Protein AF-A0A955N402-F1 (afdb_monomer_lite)

pLDDT: mean 70.37, std 25.77, range [23.34, 98.69]

Structure (mmCIF, N/CA/C/O backbone):
data_AF-A0A955N402-F1
#
_entry.id   AF-A0A955N402-F1
#
loop_
_atom_site.group_PDB
_atom_site.id
_atom_site.type_symbol
_atom_site.label_atom_id
_atom_site.label_alt_id
_atom_site.label_comp_id
_atom_site.label_asym_id
_atom_site.label_entity_id
_atom_site.label_seq_id
_atom_site.pdbx_PDB_ins_code
_atom_site.Cartn_x
_atom_site.Cartn_y
_atom_site.Cartn_z
_atom_site.occupancy
_atom_site.B_iso_or_equiv
_atom_site.auth_seq_id
_atom_site.auth_comp_id
_atom_site.auth_asym_id
_atom_site.auth_atom_id
_atom_site.pdbx_PDB_model_num
ATOM 1 N N . MET A 1 1 ? 28.863 -38.551 -20.733 1.00 38.88 1 MET A N 1
ATOM 2 C CA . MET A 1 1 ? 28.156 -38.692 -19.444 1.00 38.88 1 MET A CA 1
ATOM 3 C C . MET A 1 1 ? 26.890 -37.862 -19.535 1.00 38.88 1 MET A C 1
ATOM 5 O O . MET A 1 1 ? 26.985 -36.647 -19.606 1.00 38.88 1 MET A O 1
ATOM 9 N N . SER A 1 2 ? 25.746 -38.528 -19.691 1.00 31.53 2 SER A N 1
ATOM 10 C CA . SER A 1 2 ? 24.422 -37.918 -19.824 1.00 31.53 2 SER A CA 1
ATOM 11 C C . SER A 1 2 ? 23.849 -37.594 -18.448 1.00 31.53 2 SER A C 1
ATOM 13 O O . SER A 1 2 ? 23.815 -38.472 -17.587 1.00 31.53 2 SER A O 1
ATOM 15 N N . THR A 1 3 ? 23.349 -36.379 -18.258 1.00 34.00 3 THR A N 1
ATOM 16 C CA . THR A 1 3 ? 22.554 -36.008 -17.083 1.00 34.00 3 THR A CA 1
ATOM 17 C C . THR A 1 3 ? 21.151 -35.636 -17.535 1.00 34.00 3 THR A C 1
ATOM 19 O O . THR A 1 3 ? 20.961 -34.707 -18.316 1.00 34.00 3 THR A O 1
ATOM 22 N N . LEU A 1 4 ? 20.208 -36.452 -17.070 1.00 30.22 4 LEU A N 1
ATOM 23 C CA . LEU A 1 4 ? 18.775 -36.438 -17.331 1.00 30.22 4 LEU A CA 1
ATOM 24 C C . LEU A 1 4 ? 18.093 -35.259 -16.620 1.00 30.22 4 LEU A C 1
ATOM 26 O O . LEU A 1 4 ? 18.357 -34.997 -15.448 1.00 30.22 4 LEU A O 1
ATOM 30 N N . THR A 1 5 ? 17.183 -34.595 -17.325 1.00 33.75 5 THR A N 1
ATOM 31 C CA . THR A 1 5 ? 16.152 -33.691 -16.791 1.00 33.75 5 THR A CA 1
ATOM 32 C C . THR A 1 5 ? 14.943 -34.492 -16.292 1.00 33.75 5 THR A C 1
ATOM 34 O O . THR A 1 5 ? 14.577 -35.461 -16.959 1.00 33.75 5 THR A O 1
ATOM 37 N N . PRO A 1 6 ? 14.276 -34.112 -15.185 1.00 36.38 6 PRO A N 1
ATOM 38 C CA . PRO A 1 6 ? 13.040 -34.762 -14.769 1.00 36.38 6 PRO A CA 1
ATOM 39 C C . PRO A 1 6 ? 11.808 -34.070 -15.377 1.00 36.38 6 PRO A C 1
ATOM 41 O O . PRO A 1 6 ? 11.664 -32.849 -15.308 1.00 36.38 6 PRO A O 1
ATOM 44 N N . GLU A 1 7 ? 10.923 -34.880 -15.958 1.00 28.38 7 GLU A N 1
ATOM 45 C CA . GLU A 1 7 ? 9.578 -34.517 -16.415 1.00 28.38 7 GLU A CA 1
ATOM 46 C C . GLU A 1 7 ? 8.629 -34.302 -15.222 1.00 28.38 7 GLU A C 1
ATOM 48 O O . GLU A 1 7 ? 8.566 -35.121 -14.303 1.00 28.38 7 GLU A O 1
ATOM 53 N N . LEU A 1 8 ? 7.856 -33.213 -15.253 1.00 29.61 8 LEU A N 1
ATOM 54 C CA . LEU A 1 8 ? 6.725 -32.974 -14.355 1.00 29.61 8 LEU A CA 1
ATOM 55 C C . LEU A 1 8 ? 5.449 -33.544 -14.989 1.00 29.61 8 LEU A C 1
ATOM 57 O O . LEU A 1 8 ? 4.923 -32.990 -15.952 1.00 29.61 8 LEU A O 1
ATOM 61 N N . ALA A 1 9 ? 4.940 -34.642 -14.430 1.00 30.03 9 ALA A N 1
ATOM 62 C CA . ALA A 1 9 ? 3.636 -35.195 -14.776 1.00 30.03 9 ALA A CA 1
ATOM 63 C C . ALA A 1 9 ? 2.518 -34.418 -14.055 1.00 30.03 9 ALA A C 1
ATOM 65 O O . ALA A 1 9 ? 2.487 -34.341 -12.826 1.00 30.03 9 ALA A O 1
ATOM 66 N N . GLY A 1 10 ? 1.604 -33.836 -14.834 1.00 26.33 10 GLY A N 1
ATOM 67 C CA . GLY A 1 10 ? 0.413 -33.148 -14.345 1.00 26.33 10 GLY A CA 1
ATOM 68 C C . GLY A 1 10 ? -0.665 -34.123 -13.868 1.00 26.33 10 GLY A C 1
ATOM 69 O O . GLY A 1 10 ? -0.991 -35.090 -14.553 1.00 26.33 10 GLY A O 1
ATOM 70 N N . ILE A 1 11 ? -1.248 -33.839 -12.703 1.00 24.78 11 ILE A N 1
ATOM 71 C CA . ILE A 1 11 ? -2.426 -34.529 -12.172 1.00 24.78 11 ILE A CA 1
ATOM 72 C C . ILE A 1 11 ? -3.629 -33.614 -12.408 1.00 24.78 11 ILE A C 1
ATOM 74 O O . ILE A 1 11 ? -3.763 -32.575 -11.765 1.00 24.78 11 ILE A O 1
ATOM 78 N N . THR A 1 12 ? -4.500 -33.984 -13.345 1.00 24.27 12 THR A N 1
ATOM 79 C CA . THR A 1 12 ? -5.811 -33.352 -13.551 1.00 24.27 12 THR A CA 1
ATOM 80 C C . THR A 1 12 ? -6.873 -34.199 -12.854 1.00 24.27 12 THR A C 1
ATOM 82 O O . THR A 1 12 ? -7.027 -35.381 -13.142 1.00 24.27 12 THR A O 1
ATOM 85 N N . SER A 1 13 ? -7.600 -33.596 -11.914 1.00 23.50 13 SER A N 1
ATOM 86 C CA . SER A 1 13 ? -8.727 -34.215 -11.211 1.00 23.50 13 SER A CA 1
ATOM 87 C C . SER A 1 13 ? -10.033 -33.765 -11.867 1.00 23.50 13 SER A C 1
ATOM 89 O O . SER A 1 13 ? -10.453 -32.621 -11.700 1.00 23.50 13 SER A O 1
ATOM 91 N N . THR A 1 14 ? -10.682 -34.666 -12.603 1.00 23.34 14 THR A N 1
ATOM 92 C CA . THR A 1 14 ? -12.038 -34.485 -13.138 1.00 23.34 14 THR A CA 1
ATOM 93 C C . THR A 1 14 ? -13.049 -34.958 -12.094 1.00 23.34 14 THR A C 1
ATOM 95 O O . THR A 1 14 ? -13.103 -36.147 -11.787 1.00 23.34 14 THR A O 1
ATOM 98 N N . ILE A 1 15 ? -13.858 -34.049 -11.545 1.00 26.30 15 ILE A N 1
ATOM 99 C CA . ILE A 1 15 ? -14.995 -34.412 -10.688 1.00 26.30 15 ILE A CA 1
ATOM 100 C C . ILE A 1 15 ? -16.257 -34.400 -11.550 1.00 26.30 15 ILE A C 1
ATOM 102 O O . ILE A 1 15 ? -16.679 -33.363 -12.055 1.00 26.30 15 ILE A O 1
ATOM 106 N N . GLN A 1 16 ? -16.836 -35.584 -11.728 1.00 24.66 16 GLN A N 1
ATOM 107 C CA . GLN A 1 16 ? -18.080 -35.831 -12.447 1.00 24.66 16 GLN A CA 1
ATOM 108 C C . GLN A 1 16 ? -19.213 -35.916 -11.410 1.00 24.66 16 GLN A C 1
ATOM 110 O O . GLN A 1 16 ? -19.242 -36.849 -10.609 1.00 24.66 16 GLN A O 1
ATOM 115 N N . CYS A 1 17 ? -20.143 -34.957 -11.400 1.00 26.17 17 CYS A N 1
ATOM 116 C CA . CYS A 1 17 ? -21.346 -35.041 -10.566 1.00 26.17 17 CYS A CA 1
ATOM 117 C C . CYS A 1 17 ? -22.506 -35.640 -11.369 1.00 26.17 17 CYS A C 1
ATOM 119 O O . CYS A 1 17 ? -22.935 -35.089 -12.382 1.00 26.17 17 CYS A O 1
ATOM 121 N N . ALA A 1 18 ? -22.990 -36.793 -10.904 1.00 26.55 18 ALA A N 1
ATOM 122 C CA . ALA A 1 18 ? -24.140 -37.509 -11.442 1.00 26.55 18 ALA A CA 1
ATOM 123 C C . ALA A 1 18 ? -25.475 -36.854 -11.038 1.00 26.55 18 ALA A C 1
ATOM 125 O O . ALA A 1 18 ? -25.574 -36.161 -10.028 1.00 26.55 18 ALA A O 1
ATOM 126 N N . GLY A 1 19 ? -26.492 -37.071 -11.875 1.00 26.94 19 GLY A N 1
ATOM 127 C CA . GLY A 1 19 ? -27.710 -36.272 -11.940 1.00 26.94 19 GLY A CA 1
ATOM 128 C C . GLY A 1 19 ? -28.724 -36.432 -10.805 1.00 26.94 19 GLY A C 1
ATOM 129 O O . GLY A 1 19 ? -28.870 -37.484 -10.186 1.00 26.94 19 GLY A O 1
ATOM 130 N N . LEU A 1 20 ? -29.512 -35.371 -10.638 1.00 25.23 20 LEU A N 1
ATOM 131 C CA . LEU A 1 20 ? -30.765 -35.336 -9.892 1.00 25.23 20 LEU A CA 1
ATOM 132 C C . LEU A 1 20 ? -31.905 -35.058 -10.881 1.00 25.23 20 LEU A C 1
ATOM 134 O O . LEU A 1 20 ? -31.923 -34.034 -11.560 1.00 25.23 20 LEU A O 1
ATOM 138 N N . LYS A 1 21 ? -32.843 -36.008 -10.987 1.00 27.58 21 LYS A N 1
ATOM 139 C CA . LYS A 1 21 ? -34.079 -35.876 -11.771 1.00 27.58 21 LYS A CA 1
ATOM 140 C C . LYS A 1 21 ? -34.989 -34.832 -11.122 1.00 27.58 21 LYS A C 1
ATOM 142 O O . LYS A 1 21 ? -35.394 -35.009 -9.976 1.00 27.58 21 LYS A O 1
ATOM 147 N N . GLN A 1 22 ? -35.362 -33.799 -11.872 1.00 30.77 22 GLN A N 1
ATOM 148 C CA . GLN A 1 22 ? -36.426 -32.874 -11.488 1.00 30.77 22 GLN A CA 1
ATOM 149 C C . GLN A 1 22 ? -37.794 -33.474 -11.844 1.00 30.77 22 GLN A C 1
ATOM 151 O O . GLN A 1 22 ? -38.027 -33.892 -12.977 1.00 30.77 22 GLN A O 1
ATOM 156 N N . ILE A 1 23 ? -38.688 -33.520 -10.857 1.00 25.98 23 ILE A N 1
ATOM 157 C CA . ILE A 1 23 ? -40.113 -33.806 -11.031 1.00 25.98 23 ILE A CA 1
ATOM 158 C C . ILE A 1 23 ? -40.794 -32.472 -11.337 1.00 25.98 23 ILE A C 1
ATOM 160 O O . ILE A 1 23 ? -40.715 -31.540 -10.539 1.00 25.98 23 ILE A O 1
ATOM 164 N N . THR A 1 24 ? -41.447 -32.374 -12.491 1.00 28.38 24 THR A N 1
ATOM 165 C CA . THR A 1 24 ? -42.213 -31.193 -12.900 1.00 28.38 24 THR A CA 1
ATOM 166 C C . THR A 1 24 ? -43.637 -31.307 -12.350 1.00 28.38 24 THR A C 1
ATOM 168 O O . THR A 1 24 ? -44.376 -32.213 -12.729 1.00 28.38 24 THR A O 1
ATOM 171 N N . GLN A 1 25 ? -44.032 -30.397 -11.460 1.00 30.98 25 GLN A N 1
ATOM 172 C CA . GLN A 1 25 ? -45.441 -30.074 -11.218 1.00 30.98 25 GLN A CA 1
ATOM 173 C C . GLN A 1 25 ? -45.659 -28.604 -11.582 1.00 30.98 25 GLN A C 1
ATOM 175 O O . GLN A 1 25 ? -44.883 -27.740 -11.173 1.00 30.98 25 GLN A O 1
ATOM 180 N N . GLU A 1 26 ? -46.691 -28.335 -12.379 1.00 28.38 26 GLU A N 1
ATOM 181 C CA . GLU A 1 26 ? -47.083 -26.982 -12.777 1.00 28.38 26 GLU A CA 1
ATOM 182 C C . GLU A 1 26 ? -47.687 -26.208 -11.589 1.00 28.38 26 GLU A C 1
ATOM 184 O O . GLU A 1 26 ? -48.542 -26.751 -10.882 1.00 28.38 26 GLU A O 1
ATOM 189 N N . PRO A 1 27 ? -47.282 -24.945 -11.349 1.00 31.39 27 PRO A N 1
ATOM 190 C CA . PRO A 1 27 ? -47.831 -24.143 -10.265 1.00 31.39 27 PRO A CA 1
ATOM 191 C C . PRO A 1 27 ? -49.054 -23.319 -10.698 1.00 31.39 27 PRO A C 1
ATOM 193 O O . PRO A 1 27 ? -49.059 -22.654 -11.735 1.00 31.39 27 PRO A O 1
ATOM 196 N N . VAL A 1 28 ? -50.066 -23.319 -9.827 1.00 33.53 28 VAL A N 1
ATOM 197 C CA . VAL A 1 28 ? -51.255 -22.451 -9.853 1.00 33.53 28 VAL A CA 1
ATOM 198 C C . VAL A 1 28 ? -50.857 -21.000 -9.497 1.00 33.53 28 VAL A C 1
ATOM 200 O O . VAL A 1 28 ? -49.989 -20.819 -8.639 1.00 33.53 28 VAL A O 1
ATOM 203 N N . PRO A 1 29 ? -51.447 -19.947 -10.104 1.00 29.80 29 PRO A N 1
ATOM 204 C CA . PRO A 1 29 ? -51.045 -18.557 -9.867 1.00 29.80 29 PRO A CA 1
ATOM 205 C C . PRO A 1 29 ? -51.660 -17.997 -8.573 1.00 29.80 29 PRO A C 1
ATOM 207 O O . PRO A 1 29 ? -52.877 -18.067 -8.412 1.00 29.80 29 PRO A O 1
ATOM 210 N N . GLY A 1 30 ? -50.856 -17.383 -7.690 1.00 30.95 30 GLY A N 1
ATOM 211 C CA . GLY A 1 30 ? -51.407 -16.544 -6.610 1.00 30.95 30 GLY A CA 1
ATOM 212 C C . GLY A 1 30 ? -50.585 -16.299 -5.339 1.00 30.95 30 GLY A C 1
ATOM 213 O O . GLY A 1 30 ? -51.052 -15.536 -4.503 1.00 30.95 30 GLY A O 1
ATOM 214 N N . ASP A 1 31 ? -49.394 -16.882 -5.160 1.00 31.89 31 ASP A N 1
ATOM 215 C CA . ASP A 1 31 ? -48.598 -16.686 -3.933 1.00 31.89 31 ASP A CA 1
ATOM 216 C C . ASP A 1 31 ? -47.118 -16.401 -4.260 1.00 31.89 31 ASP A C 1
ATOM 218 O O . ASP A 1 31 ? -46.422 -17.229 -4.850 1.00 31.89 31 ASP A O 1
ATOM 222 N N . LEU A 1 32 ? -46.652 -15.191 -3.923 1.00 40.78 32 LEU A N 1
ATOM 223 C CA . LEU A 1 32 ? -45.311 -14.662 -4.223 1.00 40.78 32 LEU A CA 1
ATOM 224 C C . LEU A 1 32 ? -44.383 -14.607 -2.999 1.00 40.78 32 LEU A C 1
ATOM 226 O O . LEU A 1 32 ? -43.302 -14.024 -3.062 1.00 40.78 32 LEU A O 1
ATOM 230 N N . SER A 1 33 ? -44.711 -15.316 -1.919 1.00 34.75 33 SER A N 1
ATOM 231 C CA . SER A 1 33 ? -43.775 -15.576 -0.810 1.00 34.75 33 SER A CA 1
ATOM 232 C C . SER A 1 33 ? -42.531 -16.406 -1.215 1.00 34.75 33 SER A C 1
ATOM 234 O O . SER A 1 33 ? -41.659 -16.678 -0.389 1.00 34.75 33 SER A O 1
ATOM 236 N N . ARG A 1 34 ? -42.405 -16.777 -2.500 1.00 38.53 34 ARG A N 1
ATOM 237 C CA . ARG A 1 34 ? -41.360 -17.646 -3.070 1.00 38.53 34 ARG A CA 1
ATOM 238 C C . ARG A 1 34 ? -40.383 -16.966 -4.039 1.00 38.53 34 ARG A C 1
ATOM 240 O O . ARG A 1 34 ? -39.733 -17.654 -4.817 1.00 38.53 34 ARG A O 1
ATOM 247 N N . ALA A 1 35 ? -40.178 -15.650 -3.973 1.00 39.41 35 ALA A N 1
ATOM 248 C CA . ALA A 1 35 ? -39.075 -15.002 -4.710 1.00 39.41 35 ALA A CA 1
ATOM 249 C C . ALA A 1 35 ? -37.656 -15.395 -4.207 1.00 39.41 35 ALA A C 1
ATOM 251 O O . ALA A 1 35 ? -36.670 -14.767 -4.579 1.00 39.41 35 ALA A O 1
ATOM 252 N N . ARG A 1 36 ? -37.540 -16.425 -3.354 1.00 41.59 36 ARG A N 1
ATOM 253 C CA . ARG A 1 36 ? -36.286 -16.911 -2.756 1.00 41.59 36 ARG A CA 1
ATOM 254 C C . ARG A 1 36 ? -35.485 -17.873 -3.643 1.00 41.59 36 ARG A C 1
ATOM 256 O O . ARG A 1 36 ? -34.344 -18.152 -3.304 1.00 41.59 36 ARG A O 1
ATOM 263 N N . ASP A 1 37 ? -36.033 -18.309 -4.779 1.00 43.00 37 ASP A N 1
ATOM 264 C CA . ASP A 1 37 ? -35.425 -19.360 -5.611 1.00 43.00 37 ASP A CA 1
ATOM 265 C C . ASP A 1 37 ? -35.037 -18.876 -7.023 1.00 43.00 37 ASP A C 1
ATOM 267 O O . ASP A 1 37 ? -35.131 -19.624 -7.999 1.00 43.00 37 ASP A O 1
ATOM 271 N N . LEU A 1 38 ? -34.609 -17.617 -7.175 1.00 53.84 38 LEU A N 1
ATOM 272 C CA . LEU A 1 38 ? -33.873 -17.242 -8.384 1.00 53.84 38 LEU A CA 1
ATOM 273 C C . LEU A 1 38 ? -32.487 -17.885 -8.296 1.00 53.84 38 LEU A C 1
ATOM 275 O O . LEU A 1 38 ? -31.752 -17.652 -7.338 1.00 53.84 38 LEU A O 1
ATOM 279 N N . ALA A 1 39 ? -32.143 -18.713 -9.284 1.00 59.69 39 ALA A N 1
ATOM 280 C CA . ALA A 1 39 ? -30.786 -19.225 -9.418 1.00 59.69 39 ALA A CA 1
ATOM 281 C C . ALA A 1 39 ? -29.792 -18.045 -9.362 1.00 59.69 39 ALA A C 1
ATOM 283 O O . ALA A 1 39 ? -30.099 -16.992 -9.934 1.00 59.69 39 ALA A O 1
ATOM 284 N N . PRO A 1 40 ? -28.636 -18.191 -8.682 1.00 74.69 40 PRO A N 1
ATOM 285 C CA . PRO A 1 40 ? -27.691 -17.095 -8.524 1.00 74.69 40 PRO A CA 1
ATOM 286 C C . PRO A 1 40 ? -27.317 -16.545 -9.899 1.00 74.69 40 PRO A C 1
ATOM 288 O O . PRO A 1 40 ? -26.793 -17.269 -10.746 1.00 74.69 40 PRO A O 1
ATOM 291 N N . LEU A 1 41 ? -27.629 -15.274 -10.134 1.00 81.00 41 LEU A N 1
ATOM 292 C CA . LEU A 1 41 ? -27.343 -14.630 -11.407 1.00 81.00 41 LEU A CA 1
ATOM 293 C C . LEU A 1 41 ? -25.852 -14.305 -11.453 1.00 81.00 41 LEU A C 1
ATOM 295 O O . LEU A 1 41 ? -25.378 -13.536 -10.614 1.00 81.00 41 LEU A O 1
ATOM 299 N N . SER A 1 42 ? -25.123 -14.887 -12.407 1.00 85.19 42 SER A N 1
ATOM 300 C CA . SER A 1 42 ? -23.685 -14.654 -12.555 1.00 85.19 42 SER A CA 1
ATOM 301 C C . SER A 1 42 ? -23.385 -13.176 -12.791 1.00 85.19 42 SER A C 1
ATOM 303 O O . SER A 1 42 ? -24.027 -12.497 -13.598 1.00 85.19 42 SER A O 1
ATOM 305 N N . PHE A 1 43 ? -22.384 -12.688 -12.070 1.00 85.62 43 PHE A N 1
ATOM 306 C CA . PHE A 1 43 ? -21.970 -11.298 -12.048 1.00 85.62 43 PHE A CA 1
ATOM 307 C C . PHE A 1 43 ? -20.454 -11.214 -12.198 1.00 85.62 43 PHE A C 1
ATOM 309 O O . PHE A 1 43 ? -19.734 -11.988 -11.577 1.00 85.62 43 PHE A O 1
ATOM 316 N N . SER A 1 44 ? -19.972 -10.266 -12.993 1.00 86.94 44 SER A N 1
ATOM 317 C CA . SER A 1 44 ? -18.546 -9.993 -13.144 1.00 86.94 44 SER A CA 1
ATOM 318 C C . SER A 1 44 ? -18.290 -8.506 -12.918 1.00 86.94 44 SER A C 1
ATOM 320 O O . SER A 1 44 ? -18.830 -7.660 -13.632 1.00 86.94 44 SER A O 1
ATOM 322 N N . LEU A 1 45 ? -17.511 -8.170 -11.889 1.00 86.31 45 LEU A N 1
ATOM 323 C CA . LEU A 1 45 ? -17.156 -6.803 -11.523 1.00 86.31 45 LEU A CA 1
ATOM 324 C C . LEU A 1 45 ? -15.787 -6.441 -12.089 1.00 86.31 45 LEU A C 1
ATOM 326 O O . LEU A 1 45 ? -14.766 -6.988 -11.680 1.00 86.31 45 LEU A O 1
ATOM 330 N N . HIS A 1 46 ? -15.756 -5.436 -12.952 1.00 83.44 46 HIS A N 1
ATOM 331 C CA . HIS A 1 46 ? -14.533 -4.793 -13.402 1.00 83.44 46 HIS A CA 1
ATOM 332 C C . HIS A 1 46 ? -14.207 -3.607 -12.485 1.00 83.44 46 HIS A C 1
ATOM 334 O O . HIS A 1 46 ? -14.928 -2.602 -12.443 1.00 83.44 46 HIS A O 1
ATOM 340 N N . CYS A 1 47 ? -13.105 -3.711 -11.747 1.00 79.44 47 CYS A N 1
ATOM 341 C CA . CYS A 1 47 ? -12.592 -2.643 -10.892 1.00 79.44 47 CYS A CA 1
ATOM 342 C C . CYS A 1 47 ? -11.059 -2.558 -10.985 1.00 79.44 47 CYS A C 1
ATOM 344 O O . CYS A 1 47 ? -10.446 -3.141 -11.883 1.00 79.44 47 CYS A O 1
ATOM 346 N N . LEU A 1 48 ? -10.427 -1.767 -10.111 1.00 64.69 48 LEU A N 1
ATOM 347 C CA . LEU A 1 48 ? -8.966 -1.696 -10.071 1.00 64.69 48 LEU A CA 1
ATOM 348 C C . LEU A 1 48 ? -8.396 -3.111 -9.839 1.00 64.69 48 LEU A C 1
ATOM 350 O O . LEU A 1 48 ? -8.995 -3.922 -9.141 1.00 64.69 48 LEU A O 1
ATOM 354 N N . GLY A 1 49 ? -7.267 -3.444 -10.456 1.00 62.81 49 GLY A N 1
ATOM 355 C CA . GLY A 1 49 ? -6.628 -4.749 -10.258 1.00 62.81 49 GLY A CA 1
ATOM 356 C C . GLY A 1 49 ? -7.262 -5.933 -11.001 1.00 62.81 49 GLY A C 1
ATOM 357 O O . GLY A 1 49 ? -6.670 -7.007 -10.984 1.00 62.81 49 GLY A O 1
ATOM 358 N N . GLY A 1 50 ? -8.395 -5.767 -11.700 1.00 78.38 50 GLY A N 1
ATOM 359 C CA . GLY A 1 50 ? -8.889 -6.784 -12.634 1.00 78.38 50 GLY A CA 1
ATOM 360 C C . GLY A 1 50 ? -10.401 -6.988 -12.654 1.00 78.38 50 GLY A C 1
ATOM 361 O O . GLY A 1 50 ? -11.191 -6.067 -12.443 1.00 78.38 50 GLY A O 1
ATOM 362 N N . THR A 1 51 ? -10.784 -8.221 -12.979 1.00 83.50 51 THR A N 1
ATOM 363 C CA . THR A 1 51 ? -12.174 -8.668 -13.098 1.00 83.50 51 THR A CA 1
ATOM 364 C C . THR A 1 51 ? -12.457 -9.691 -12.008 1.00 83.50 51 THR A C 1
ATOM 366 O O . THR A 1 51 ? -11.650 -10.594 -11.800 1.00 83.50 51 THR A O 1
ATOM 369 N N . TRP A 1 52 ? -13.581 -9.533 -11.319 1.00 85.38 52 TRP A N 1
ATOM 370 C CA . TRP A 1 52 ? -13.947 -10.323 -10.150 1.00 85.38 52 TRP A CA 1
ATOM 371 C C . TRP A 1 52 ? -15.295 -10.984 -10.376 1.00 85.38 52 TRP A C 1
ATOM 373 O O . TRP A 1 52 ? -16.301 -10.299 -10.554 1.00 85.38 52 TRP A O 1
ATOM 383 N N . ASP A 1 53 ? -15.318 -12.310 -10.344 1.00 89.31 53 ASP A N 1
ATOM 384 C CA . ASP A 1 53 ? -16.531 -13.074 -10.601 1.00 89.31 53 ASP A CA 1
ATOM 385 C C . ASP A 1 53 ? -17.321 -13.326 -9.319 1.00 89.31 53 ASP A C 1
ATOM 387 O O . ASP A 1 53 ? -16.773 -13.532 -8.234 1.00 89.31 53 ASP A O 1
ATOM 391 N N . GLY A 1 54 ? -18.637 -13.353 -9.447 1.00 88.75 54 GLY A N 1
ATOM 392 C CA . GLY A 1 54 ? -19.549 -13.571 -8.346 1.00 88.75 54 GLY A CA 1
ATOM 393 C C . GLY A 1 54 ? -20.977 -13.789 -8.805 1.00 88.75 54 GLY A C 1
ATOM 394 O O . GLY A 1 54 ? -21.244 -14.207 -9.932 1.00 88.75 54 GLY A O 1
ATOM 395 N N . TYR A 1 55 ? -21.909 -13.528 -7.901 1.00 88.62 55 TYR A N 1
ATOM 396 C CA . TYR A 1 55 ? -23.326 -13.703 -8.152 1.00 88.62 55 TYR A CA 1
ATOM 397 C C . TYR A 1 55 ? -24.180 -12.739 -7.338 1.00 88.62 55 TYR A C 1
ATOM 399 O O . TYR A 1 55 ? -23.820 -12.298 -6.244 1.00 88.62 55 TYR A O 1
ATOM 407 N N . LEU A 1 56 ? -25.352 -12.430 -7.881 1.00 86.00 56 LEU A N 1
ATOM 408 C CA . LEU A 1 56 ? -26.412 -11.749 -7.152 1.00 86.00 56 LEU A CA 1
ATOM 409 C C . LEU A 1 56 ? -27.016 -12.716 -6.124 1.00 86.00 56 LEU A C 1
ATOM 411 O O . LEU A 1 56 ? -27.563 -13.752 -6.498 1.00 86.00 56 LEU A O 1
ATOM 415 N N . VAL A 1 57 ? -26.915 -12.375 -4.837 1.00 84.12 57 VAL A N 1
ATOM 416 C CA . VAL A 1 57 ? -27.450 -13.186 -3.727 1.00 84.12 57 VAL A CA 1
ATOM 417 C C . VAL A 1 57 ? -28.922 -12.882 -3.490 1.00 84.12 57 VAL A C 1
ATOM 419 O O . VAL A 1 57 ? -29.705 -13.773 -3.177 1.00 84.12 57 VAL A O 1
ATOM 422 N N . GLY A 1 58 ? -29.303 -11.614 -3.611 1.00 81.62 58 GLY A N 1
ATOM 423 C CA . GLY A 1 58 ? -30.670 -11.198 -3.358 1.00 81.62 58 GLY A CA 1
ATOM 424 C C . GLY A 1 58 ? -30.896 -9.721 -3.617 1.00 81.62 58 GLY A C 1
ATOM 425 O O . GLY A 1 58 ? -29.962 -8.918 -3.689 1.00 81.62 58 GLY A O 1
ATOM 426 N N . TRP A 1 59 ? -32.173 -9.387 -3.740 1.00 81.56 59 TRP A N 1
ATOM 427 C CA . TRP A 1 59 ? -32.661 -8.033 -3.923 1.00 81.56 59 TRP A CA 1
ATOM 428 C C . TRP A 1 59 ? -33.822 -7.800 -2.961 1.00 81.56 59 TRP A C 1
ATOM 430 O O . TRP A 1 59 ? -34.778 -8.577 -2.946 1.00 81.56 59 TRP A O 1
ATOM 440 N N . GLN A 1 60 ? -33.753 -6.733 -2.170 1.00 80.44 60 GLN A N 1
ATOM 441 C CA . GLN A 1 60 ? -34.836 -6.320 -1.285 1.00 80.44 60 GLN A CA 1
ATOM 442 C C . GLN A 1 60 ? -34.961 -4.797 -1.308 1.00 80.44 60 GLN A C 1
ATOM 444 O O . GLN A 1 60 ? -34.028 -4.091 -0.934 1.00 80.44 60 GLN A O 1
ATOM 449 N N . GLU A 1 61 ? -36.128 -4.298 -1.722 1.00 82.81 61 GLU A N 1
ATOM 450 C CA . GLU A 1 61 ? -36.410 -2.861 -1.871 1.00 82.81 61 GLU A CA 1
ATOM 451 C C . GLU A 1 61 ? -35.393 -2.172 -2.796 1.00 82.81 61 GLU A C 1
ATOM 453 O O . GLU A 1 61 ? -35.367 -2.462 -3.990 1.00 82.81 61 GLU A O 1
ATOM 458 N N . ASN A 1 62 ? -34.541 -1.305 -2.242 1.00 79.19 62 ASN A N 1
ATOM 459 C CA . ASN A 1 62 ? -33.460 -0.605 -2.937 1.00 79.19 62 ASN A CA 1
ATOM 460 C C . ASN A 1 62 ? -32.080 -1.163 -2.556 1.00 79.19 62 ASN A C 1
ATOM 462 O O . ASN A 1 62 ? -31.069 -0.496 -2.757 1.00 79.19 62 ASN A O 1
ATOM 466 N N . ASN A 1 63 ? -32.024 -2.344 -1.945 1.00 78.56 63 ASN A N 1
ATOM 467 C CA . ASN A 1 63 ? -30.789 -2.989 -1.534 1.00 78.56 63 ASN A CA 1
ATOM 468 C C . ASN A 1 63 ? -30.529 -4.207 -2.409 1.00 78.56 63 ASN A C 1
ATOM 470 O O . ASN A 1 63 ? -31.332 -5.141 -2.471 1.00 78.56 63 ASN A O 1
ATOM 474 N N . MET A 1 64 ? -29.360 -4.220 -3.030 1.00 84.69 64 MET A N 1
ATOM 475 C CA . MET A 1 64 ? -28.875 -5.346 -3.803 1.00 84.69 64 MET A CA 1
ATOM 476 C C . MET A 1 64 ? -27.662 -5.952 -3.104 1.00 84.69 64 MET A C 1
ATOM 478 O O . MET A 1 64 ? -26.689 -5.251 -2.824 1.00 84.69 64 MET A O 1
ATOM 482 N N . ARG A 1 65 ? -27.705 -7.259 -2.836 1.00 84.44 65 ARG A N 1
ATOM 483 C CA . ARG A 1 65 ? -26.583 -7.991 -2.240 1.00 84.44 65 ARG A CA 1
ATOM 484 C C . ARG A 1 65 ? -25.851 -8.780 -3.314 1.00 84.44 65 ARG A C 1
ATOM 486 O O . ARG A 1 65 ? -26.407 -9.718 -3.887 1.00 84.44 65 ARG A O 1
ATOM 493 N N . LEU A 1 66 ? -24.603 -8.411 -3.564 1.00 87.50 66 LEU A N 1
ATOM 494 C CA . LEU A 1 66 ? -23.694 -9.133 -4.450 1.00 87.50 66 LEU A CA 1
ATOM 495 C C . LEU A 1 66 ? -22.717 -9.942 -3.612 1.00 87.50 66 LEU A C 1
ATOM 497 O O . LEU A 1 66 ? -22.246 -9.449 -2.593 1.00 87.50 66 LEU A O 1
ATOM 501 N N . ARG A 1 67 ? -22.373 -11.140 -4.068 1.00 87.19 67 ARG A N 1
ATOM 502 C CA . ARG A 1 67 ? -21.296 -11.945 -3.497 1.00 87.19 67 ARG A CA 1
ATOM 503 C C . ARG A 1 67 ? -20.236 -12.151 -4.552 1.00 87.19 67 ARG A C 1
ATOM 505 O O . ARG A 1 67 ? -20.515 -12.738 -5.591 1.00 87.19 67 ARG A O 1
ATOM 512 N N . LEU A 1 68 ? -19.035 -11.661 -4.291 1.00 86.81 68 LEU A N 1
ATOM 513 C CA . LEU A 1 68 ? -17.877 -11.790 -5.164 1.00 86.81 68 LEU A CA 1
ATOM 514 C C . LEU A 1 68 ? -16.903 -12.816 -4.605 1.00 86.81 68 LEU A C 1
ATOM 516 O O . LEU A 1 68 ? -16.726 -12.929 -3.394 1.00 86.81 68 LEU A O 1
ATOM 520 N N . THR A 1 69 ? -16.256 -13.546 -5.502 1.00 83.25 69 THR A N 1
ATOM 521 C CA . THR A 1 69 ? -15.141 -14.430 -5.172 1.00 83.25 69 THR A CA 1
ATOM 522 C C . THR A 1 69 ? -13.882 -13.583 -5.046 1.00 83.25 69 THR A C 1
ATOM 524 O O . THR A 1 69 ? -13.547 -12.835 -5.961 1.00 83.25 69 THR A O 1
ATOM 527 N N . GLY A 1 70 ? -13.181 -13.703 -3.922 1.00 79.12 70 GLY A N 1
ATOM 528 C CA . GLY A 1 70 ? -12.000 -12.908 -3.602 1.00 79.12 70 GLY A CA 1
ATOM 529 C C . GLY A 1 70 ? -12.327 -11.547 -2.981 1.00 79.12 70 GLY A C 1
ATOM 530 O O . GLY A 1 70 ? -13.412 -11.335 -2.441 1.00 79.12 70 GLY A O 1
ATOM 531 N N . PHE A 1 71 ? -11.352 -10.639 -3.029 1.00 75.44 71 PHE A N 1
ATOM 532 C CA . PHE A 1 71 ? -11.358 -9.354 -2.323 1.00 75.44 71 PHE A CA 1
ATOM 533 C C . PHE A 1 71 ? -11.091 -8.197 -3.296 1.00 75.44 71 PHE A C 1
ATOM 535 O O . PHE A 1 71 ? -9.969 -7.672 -3.341 1.00 75.44 71 PHE A O 1
ATOM 542 N N . PRO A 1 72 ? -12.093 -7.813 -4.104 1.00 78.19 72 PRO A N 1
ATOM 543 C CA . PRO A 1 72 ? -11.951 -6.695 -5.020 1.00 78.19 72 PRO A CA 1
ATOM 544 C C . PRO A 1 72 ? -11.552 -5.420 -4.272 1.00 78.19 72 PRO A C 1
ATOM 546 O O . PRO A 1 72 ? -12.061 -5.175 -3.177 1.00 78.19 72 PRO A O 1
ATOM 549 N N . PRO A 1 73 ? -10.671 -4.583 -4.844 1.00 73.81 73 PRO A N 1
ATOM 550 C CA . PRO A 1 73 ? -10.274 -3.309 -4.255 1.00 73.81 73 PRO A CA 1
ATOM 551 C C . PRO A 1 73 ? -11.385 -2.266 -4.448 1.00 73.81 73 PRO A C 1
ATOM 553 O O . PRO A 1 73 ? -11.279 -1.338 -5.252 1.00 73.81 73 PRO A O 1
ATOM 556 N N . ILE A 1 74 ? -12.473 -2.453 -3.710 1.00 77.19 74 ILE A N 1
ATOM 557 C CA . ILE A 1 74 ? -13.635 -1.571 -3.643 1.00 77.19 74 ILE A CA 1
ATOM 558 C C . ILE A 1 74 ? -13.756 -0.967 -2.246 1.00 77.19 74 ILE A C 1
ATOM 560 O O . ILE A 1 74 ? -13.317 -1.551 -1.259 1.00 77.19 74 ILE A O 1
ATOM 564 N N . GLU A 1 75 ? -14.367 0.207 -2.164 1.00 74.38 75 GLU A N 1
ATOM 565 C CA . GLU A 1 75 ? -14.490 0.973 -0.922 1.00 74.38 75 GLU A CA 1
ATOM 566 C C . GLU A 1 75 ? -15.947 1.385 -0.689 1.00 74.38 75 GLU A C 1
ATOM 568 O O . GLU A 1 75 ? -16.736 1.531 -1.628 1.00 74.38 75 GLU A O 1
ATOM 573 N N . LEU A 1 76 ? -16.308 1.624 0.574 1.00 76.12 76 LEU A N 1
ATOM 574 C CA . LEU A 1 76 ? -17.608 2.199 0.914 1.00 76.12 76 LEU A CA 1
ATOM 575 C C . LEU A 1 76 ? -17.827 3.519 0.160 1.00 76.12 76 LEU A C 1
ATOM 577 O O . LEU A 1 76 ? -16.913 4.314 -0.040 1.00 76.12 76 LEU A O 1
ATOM 581 N N . SER A 1 77 ? -19.074 3.783 -0.211 1.00 78.62 77 SER A N 1
ATOM 582 C CA . SER A 1 77 ? -19.510 4.948 -0.991 1.00 78.62 77 SER A CA 1
ATOM 583 C C . SER A 1 77 ? -19.038 5.002 -2.450 1.00 78.62 77 SER A C 1
ATOM 585 O O . SER A 1 77 ? -19.398 5.943 -3.155 1.00 78.62 77 SER A O 1
ATOM 587 N N . GLN A 1 78 ? -18.293 4.009 -2.947 1.00 80.94 78 GLN A N 1
ATOM 588 C CA . GLN A 1 78 ? -18.028 3.914 -4.384 1.00 80.94 78 GLN A CA 1
ATOM 589 C C . GLN A 1 78 ? -19.315 3.606 -5.150 1.00 80.94 78 GLN A C 1
ATOM 591 O O . GLN A 1 78 ? -20.189 2.884 -4.663 1.00 80.94 78 GLN A O 1
ATOM 596 N N . ILE A 1 79 ? -19.417 4.158 -6.360 1.00 84.12 79 ILE A N 1
ATOM 597 C CA . ILE A 1 79 ? -20.558 3.936 -7.247 1.00 84.12 79 ILE A CA 1
ATOM 598 C C . ILE A 1 79 ? -20.188 2.839 -8.243 1.00 84.12 79 ILE A C 1
ATOM 600 O O . ILE A 1 79 ? -19.220 2.965 -9.000 1.00 84.12 79 ILE A O 1
ATOM 604 N N . ILE A 1 80 ? -20.981 1.772 -8.247 1.00 85.81 80 ILE A N 1
ATOM 605 C CA . ILE A 1 80 ? -20.906 0.680 -9.213 1.00 85.81 80 ILE A CA 1
ATOM 606 C C . ILE A 1 80 ? -22.010 0.878 -10.250 1.00 85.81 80 ILE A C 1
ATOM 608 O O . ILE A 1 80 ? -23.193 0.893 -9.909 1.00 85.81 80 ILE A O 1
ATOM 612 N N . GLU A 1 81 ? -21.622 0.998 -11.518 1.00 87.69 81 GLU A N 1
ATOM 613 C CA . GLU A 1 81 ? -22.531 0.905 -12.658 1.00 87.69 81 GLU A CA 1
ATOM 614 C C . GLU A 1 81 ? -22.682 -0.564 -13.066 1.00 87.69 81 GLU A C 1
ATOM 616 O O . GLU A 1 81 ? -21.711 -1.219 -13.433 1.00 87.69 81 GLU A O 1
ATOM 621 N N . LEU A 1 82 ? -23.900 -1.088 -13.018 1.00 84.31 82 LEU A N 1
ATOM 622 C CA . LEU A 1 82 ? -24.248 -2.428 -13.469 1.00 84.31 82 LEU A CA 1
ATOM 623 C C . LEU A 1 82 ? -24.885 -2.34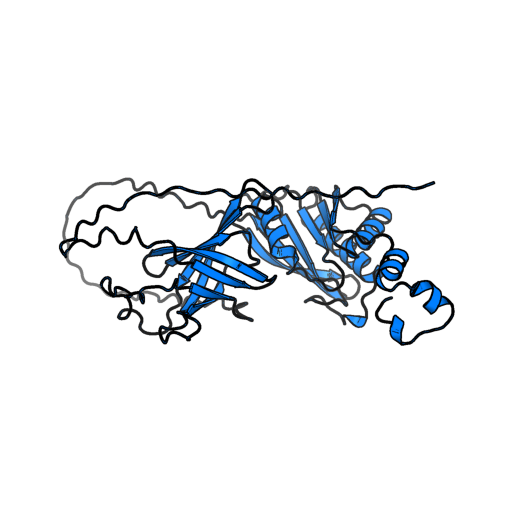5 -14.853 1.00 84.31 82 LEU A C 1
ATOM 625 O O . LEU A 1 82 ? -25.793 -1.545 -15.092 1.00 84.31 82 LEU A O 1
ATOM 629 N N . LYS A 1 83 ? -24.427 -3.204 -15.754 1.00 83.06 83 LYS A N 1
ATOM 630 C CA . LYS A 1 83 ? -24.936 -3.391 -17.109 1.00 83.06 83 LYS A CA 1
ATOM 631 C C . LYS A 1 83 ? -25.398 -4.826 -17.250 1.00 83.06 83 LYS A C 1
ATOM 633 O O . LYS A 1 83 ? -24.653 -5.763 -16.969 1.00 83.06 83 LYS A O 1
ATOM 638 N N . TYR A 1 84 ? -26.641 -4.984 -17.670 1.00 79.19 84 TYR A N 1
ATOM 639 C CA . TYR A 1 84 ? -27.230 -6.285 -17.920 1.00 79.19 84 TYR A CA 1
ATOM 640 C C . TYR A 1 84 ? -27.038 -6.655 -19.394 1.00 79.19 84 TYR A C 1
ATOM 642 O O . TYR A 1 84 ? -27.481 -5.910 -20.270 1.00 79.19 84 TYR A O 1
ATOM 650 N N . CYS A 1 85 ? -26.393 -7.791 -19.669 1.00 72.06 85 CYS A N 1
ATOM 651 C CA . CYS A 1 85 ? -26.131 -8.257 -21.031 1.00 72.06 85 CYS A CA 1
ATOM 652 C C . CYS A 1 85 ? -26.725 -9.658 -21.243 1.00 72.06 85 CYS A C 1
ATOM 654 O O . CYS A 1 85 ? -26.535 -10.559 -20.422 1.00 72.06 85 CYS A O 1
ATOM 656 N N . ILE A 1 86 ? -27.405 -9.860 -22.376 1.00 73.62 86 ILE A N 1
ATOM 657 C CA . ILE A 1 86 ? -27.817 -11.186 -22.861 1.00 73.62 86 ILE A CA 1
ATOM 658 C C . ILE A 1 86 ? -27.138 -11.398 -24.220 1.00 73.62 86 ILE A C 1
ATOM 660 O O . ILE A 1 86 ? -27.318 -10.597 -25.134 1.00 73.62 86 ILE A O 1
ATOM 664 N N . SER A 1 87 ? -26.318 -12.448 -24.335 1.00 66.81 87 SER A N 1
ATOM 665 C CA . SER A 1 87 ? -25.652 -12.879 -25.580 1.00 66.81 87 SER A CA 1
ATOM 666 C C . SER A 1 87 ? -24.952 -11.771 -26.385 1.00 66.81 87 SER A C 1
ATOM 668 O O . SER A 1 87 ? -25.115 -11.637 -27.600 1.00 66.81 87 SER A O 1
ATOM 670 N N . GLY A 1 88 ? -24.149 -10.952 -25.702 1.00 59.69 88 GLY A N 1
ATOM 671 C CA . GLY A 1 88 ? -23.300 -9.949 -26.356 1.00 59.69 88 GLY A CA 1
ATOM 672 C C . GLY A 1 88 ? -24.056 -8.802 -27.036 1.00 59.69 88 GLY A C 1
ATOM 673 O O . GLY A 1 88 ? -23.421 -7.968 -27.679 1.00 59.69 88 GLY A O 1
ATOM 674 N N . GLN A 1 89 ? -25.381 -8.734 -26.887 1.00 57.25 89 GLN A N 1
ATOM 675 C CA . GLN A 1 89 ? -26.168 -7.561 -27.240 1.00 57.25 89 GLN A CA 1
ATOM 676 C C . GLN A 1 89 ? -26.464 -6.760 -25.972 1.00 57.25 89 GLN A C 1
ATOM 678 O O . GLN A 1 89 ? -26.889 -7.313 -24.952 1.00 57.25 89 GLN A O 1
ATOM 683 N N . ASP A 1 90 ? -26.231 -5.448 -26.045 1.00 56.09 90 ASP A N 1
ATOM 684 C CA . ASP A 1 90 ? -26.626 -4.518 -24.992 1.00 56.09 90 ASP A CA 1
ATOM 685 C C . ASP A 1 90 ? -28.143 -4.610 -24.821 1.00 56.09 90 ASP A C 1
ATOM 687 O O . ASP A 1 90 ? -28.917 -4.234 -25.708 1.00 56.09 90 ASP A O 1
ATOM 691 N N . HIS A 1 91 ? -28.581 -5.141 -23.680 1.00 57.47 91 HIS A N 1
ATOM 692 C CA . HIS A 1 91 ? -29.999 -5.219 -23.394 1.00 57.47 91 HIS A CA 1
ATOM 693 C C . HIS A 1 91 ? -30.502 -3.795 -23.099 1.00 57.47 91 HIS A C 1
ATOM 695 O O . HIS A 1 91 ? -29.914 -3.093 -22.275 1.00 57.47 91 HIS A O 1
ATOM 701 N N . PRO A 1 92 ? -31.626 -3.348 -23.685 1.00 48.03 92 PRO A N 1
ATOM 702 C CA . PRO A 1 92 ? -32.181 -2.012 -23.439 1.00 48.03 92 PRO A CA 1
ATOM 703 C C . PRO A 1 92 ? -32.648 -1.787 -21.986 1.00 48.03 92 PRO A C 1
ATOM 705 O O . PRO A 1 92 ? -33.053 -0.680 -21.625 1.00 48.03 92 PRO A O 1
ATOM 708 N N . LEU A 1 93 ? -32.575 -2.814 -21.128 1.00 50.91 93 LEU A N 1
ATOM 709 C CA . LEU A 1 93 ? -32.839 -2.677 -19.697 1.00 50.91 93 LEU A CA 1
ATOM 710 C C . LEU A 1 93 ? -31.629 -2.037 -19.012 1.00 50.91 93 LEU A C 1
ATOM 712 O O . LEU A 1 93 ? -30.682 -2.700 -18.604 1.00 50.91 93 LEU A O 1
ATOM 716 N N . LYS A 1 94 ? -31.738 -0.704 -18.962 1.00 64.31 94 LYS A N 1
ATOM 717 C CA . LYS A 1 94 ? -31.221 0.278 -18.003 1.00 64.31 94 LYS A CA 1
ATOM 718 C C . LYS A 1 94 ? -29.977 -0.151 -17.225 1.00 64.31 94 LYS A C 1
ATOM 720 O O . LYS A 1 94 ? -30.045 -0.894 -16.250 1.00 64.31 94 LYS A O 1
ATOM 725 N N . LYS A 1 95 ? -28.858 0.476 -17.602 1.00 74.19 95 LYS A N 1
ATOM 726 C CA . LYS A 1 95 ? -27.719 0.697 -16.708 1.00 74.19 95 LYS A CA 1
ATOM 727 C C . LYS A 1 95 ? -28.233 1.121 -15.337 1.00 74.19 95 LYS A C 1
ATOM 729 O O . LYS A 1 95 ? -29.096 1.995 -15.238 1.00 74.19 95 LYS A O 1
ATOM 734 N N . PHE A 1 96 ? -27.691 0.508 -14.305 1.00 80.50 96 PHE A N 1
ATOM 735 C CA . PHE A 1 96 ? -28.082 0.758 -12.934 1.00 80.50 96 PHE A CA 1
ATOM 736 C C . PHE A 1 96 ? -26.877 1.284 -12.153 1.00 80.50 96 PHE A C 1
ATOM 738 O O . PHE A 1 96 ? -25.782 0.776 -12.350 1.00 80.50 96 PHE A O 1
ATOM 745 N N . GLN A 1 97 ? -27.045 2.274 -11.275 1.00 85.50 97 GLN A N 1
ATOM 746 C CA . GLN A 1 97 ? -25.957 2.759 -10.420 1.00 85.50 97 GLN A CA 1
ATOM 747 C C . GLN A 1 97 ? -26.281 2.514 -8.949 1.00 85.50 97 GLN A C 1
ATOM 749 O O . GLN A 1 97 ? -27.307 2.955 -8.436 1.00 85.50 97 GLN A O 1
ATOM 754 N N . GLY A 1 98 ? -25.404 1.791 -8.260 1.00 84.44 98 GLY A N 1
ATOM 755 C CA . GLY A 1 98 ? -25.521 1.516 -6.831 1.00 84.44 98 GLY A CA 1
ATOM 756 C C . GLY A 1 98 ? -24.336 2.088 -6.077 1.00 84.44 98 GLY A C 1
ATOM 757 O O . GLY A 1 98 ? -23.209 2.016 -6.555 1.00 84.44 98 GLY A O 1
ATOM 758 N N . MET A 1 99 ? -24.580 2.627 -4.889 1.00 85.06 99 MET A N 1
ATOM 759 C CA . MET A 1 99 ? -23.520 3.029 -3.974 1.00 85.06 99 MET A CA 1
ATOM 760 C C . MET A 1 99 ? -23.249 1.911 -2.972 1.00 85.06 99 MET A C 1
ATOM 762 O O . MET A 1 99 ? -24.178 1.393 -2.349 1.00 85.06 99 MET A O 1
ATOM 766 N N . ILE A 1 100 ? -21.979 1.562 -2.781 1.00 82.00 100 ILE A N 1
ATOM 767 C CA . ILE A 1 100 ? -21.568 0.560 -1.795 1.00 82.00 100 ILE A CA 1
ATOM 768 C C . ILE A 1 100 ? -21.838 1.104 -0.390 1.00 82.00 100 ILE A C 1
ATOM 770 O O . ILE A 1 100 ? -21.319 2.153 -0.009 1.00 82.00 100 ILE A O 1
ATOM 774 N N . LYS A 1 101 ? -22.666 0.406 0.383 1.00 81.19 101 LYS A N 1
ATOM 775 C CA . LYS A 1 101 ? -23.049 0.802 1.747 1.00 81.19 101 LYS A CA 1
ATOM 776 C C . LYS A 1 101 ? -22.468 -0.085 2.823 1.00 81.19 101 LYS A C 1
ATOM 778 O O . LYS A 1 101 ? -22.260 0.402 3.930 1.00 81.19 101 LYS A O 1
ATOM 783 N N . ASP A 1 102 ? -22.234 -1.345 2.493 1.00 73.50 102 ASP A N 1
ATOM 784 C CA . ASP A 1 102 ? -21.610 -2.302 3.389 1.00 73.50 102 ASP A CA 1
ATOM 785 C C . ASP A 1 102 ? -20.737 -3.266 2.586 1.00 73.50 102 ASP A C 1
ATOM 787 O O . ASP A 1 102 ? -21.040 -3.573 1.426 1.00 73.50 102 ASP A O 1
ATOM 791 N N . ILE A 1 103 ? -19.649 -3.710 3.207 1.00 76.50 103 ILE A N 1
ATOM 792 C CA . ILE A 1 103 ? -18.730 -4.710 2.668 1.00 76.50 103 ILE A CA 1
ATOM 793 C C . ILE A 1 103 ? -18.470 -5.706 3.791 1.00 76.50 103 ILE A C 1
ATOM 795 O O . ILE A 1 103 ? -17.804 -5.387 4.776 1.00 76.50 103 ILE A O 1
ATOM 799 N N . GLN A 1 104 ? -18.977 -6.919 3.623 1.00 72.62 104 GLN A N 1
ATOM 800 C CA . GLN A 1 104 ? -18.736 -8.023 4.539 1.00 72.62 104 GLN A CA 1
ATOM 801 C C . GLN A 1 104 ? -17.759 -8.989 3.893 1.00 72.62 104 GLN A C 1
ATOM 803 O O . GLN A 1 104 ? -17.945 -9.435 2.764 1.00 72.62 104 GLN A O 1
ATOM 808 N N . VAL A 1 105 ? -16.690 -9.296 4.613 1.00 73.06 105 VAL A N 1
ATOM 809 C CA . VAL A 1 105 ? -15.613 -10.140 4.116 1.00 73.06 105 VAL A CA 1
ATOM 810 C C . VAL A 1 105 ? -15.666 -11.464 4.864 1.00 73.06 105 VAL A C 1
ATOM 812 O O . VAL A 1 105 ? -15.405 -11.514 6.064 1.00 73.06 105 VAL A O 1
ATOM 815 N N . GLU A 1 106 ? -16.007 -12.537 4.156 1.00 70.50 106 GLU A N 1
ATOM 816 C CA . GLU A 1 106 ? -15.956 -13.896 4.687 1.00 70.50 106 GLU A CA 1
ATOM 817 C C . GLU A 1 106 ? -14.608 -14.533 4.299 1.00 70.50 106 GLU A C 1
ATOM 819 O O . GLU A 1 106 ? -14.330 -14.712 3.106 1.00 70.50 106 GLU A O 1
ATOM 824 N N . PRO A 1 107 ? -13.740 -14.868 5.272 1.00 59.81 107 PRO A N 1
ATOM 825 C CA . PRO A 1 107 ? -12.470 -15.524 4.985 1.00 59.81 107 PRO A CA 1
ATOM 826 C C . PRO A 1 107 ? -12.699 -16.959 4.488 1.00 59.81 107 PRO A C 1
ATOM 828 O O . PRO A 1 107 ? -13.513 -17.700 5.041 1.00 59.81 107 PRO A O 1
ATOM 831 N N . GLY A 1 108 ? -11.973 -17.367 3.447 1.00 63.94 108 GLY A N 1
ATOM 832 C CA . GLY A 1 108 ? -11.964 -18.741 2.943 1.00 63.94 108 GLY A CA 1
ATOM 833 C C . GLY A 1 108 ? -10.912 -19.615 3.630 1.00 63.94 108 GLY A C 1
ATOM 834 O O . GLY A 1 108 ? -10.361 -19.261 4.672 1.00 63.94 108 GLY A O 1
ATOM 835 N N . ARG A 1 109 ? -10.634 -20.801 3.065 1.00 46.28 109 ARG A N 1
ATOM 836 C CA . ARG A 1 109 ? -9.688 -21.759 3.675 1.00 46.28 109 ARG A CA 1
ATOM 837 C C . ARG A 1 109 ? -8.225 -21.359 3.485 1.00 46.28 109 ARG A C 1
ATOM 839 O O . ARG A 1 109 ? -7.376 -21.803 4.254 1.00 46.28 109 ARG A O 1
ATOM 846 N N . THR A 1 110 ? -7.926 -20.544 2.479 1.00 40.38 110 THR A N 1
ATOM 847 C CA . THR A 1 110 ? -6.597 -19.977 2.224 1.00 40.38 110 THR A CA 1
ATOM 848 C C . THR A 1 110 ? -6.654 -18.451 2.247 1.00 40.38 110 THR A C 1
ATOM 850 O O . THR A 1 110 ? -7.724 -17.868 2.143 1.00 40.38 110 THR A O 1
ATOM 853 N N . ALA A 1 111 ? -5.500 -17.783 2.346 1.00 41.38 111 ALA A N 1
ATOM 854 C CA . ALA A 1 111 ? -5.420 -16.316 2.373 1.00 41.38 111 ALA A CA 1
ATOM 855 C C . ALA A 1 111 ? -5.957 -15.623 1.098 1.00 41.38 111 ALA A C 1
ATOM 857 O O . ALA A 1 111 ? -6.198 -14.420 1.113 1.00 41.38 111 ALA A O 1
ATOM 858 N N . TRP A 1 112 ? -6.130 -16.376 0.007 1.00 42.47 112 TRP A N 1
ATOM 859 C CA . TRP A 1 112 ? -6.656 -15.902 -1.280 1.00 42.47 112 TRP A CA 1
ATOM 860 C C . TRP A 1 112 ? -8.066 -16.417 -1.571 1.00 42.47 112 TRP A C 1
ATOM 862 O O . TRP A 1 112 ? -8.728 -15.941 -2.490 1.00 42.47 112 TRP A O 1
ATOM 872 N N . GLU A 1 113 ? -8.520 -17.395 -0.792 1.00 54.84 113 GLU A N 1
ATOM 873 C CA . GLU A 1 113 ? -9.891 -17.862 -0.815 1.00 54.84 113 GLU A CA 1
ATOM 874 C C . GLU A 1 113 ? -10.699 -17.000 0.150 1.00 54.84 113 GLU A C 1
ATOM 876 O O . GLU A 1 113 ? -10.305 -16.743 1.284 1.00 54.84 113 GLU A O 1
ATOM 881 N N . GLY A 1 114 ? -11.853 -16.549 -0.302 1.00 64.44 114 GLY A N 1
ATOM 882 C CA . GLY A 1 114 ? -12.769 -15.748 0.487 1.00 64.44 114 GLY A CA 1
ATOM 883 C C . GLY A 1 114 ? -13.886 -15.245 -0.397 1.00 64.44 114 GLY A C 1
ATOM 884 O O . GLY A 1 114 ? -13.785 -15.280 -1.628 1.00 64.44 114 GLY A O 1
ATOM 885 N N . THR A 1 115 ? -14.963 -14.807 0.229 1.00 72.38 115 THR A N 1
ATOM 886 C CA . THR A 1 115 ? -16.061 -14.162 -0.478 1.00 72.38 115 THR A CA 1
ATOM 887 C C . THR A 1 115 ? -16.276 -12.778 0.094 1.00 72.38 115 THR A C 1
ATOM 889 O O . THR A 1 115 ? -16.319 -12.598 1.309 1.00 72.38 115 THR A O 1
ATOM 892 N N . THR A 1 116 ? -16.405 -11.799 -0.791 1.00 75.00 116 THR A N 1
ATOM 893 C CA . THR A 1 116 ? -16.758 -10.431 -0.423 1.00 75.00 116 THR A CA 1
ATOM 894 C C . THR A 1 116 ? -18.223 -10.212 -0.750 1.00 75.00 116 THR A C 1
ATOM 896 O O . THR A 1 116 ? -18.616 -10.200 -1.917 1.00 75.00 116 THR A O 1
ATOM 899 N N . ASP A 1 117 ? -19.028 -10.030 0.286 1.00 72.06 117 ASP A N 1
ATOM 900 C CA . ASP A 1 117 ? -20.412 -9.607 0.176 1.00 72.06 117 ASP A CA 1
ATOM 901 C C . ASP A 1 117 ? -20.484 -8.086 0.144 1.00 72.06 117 ASP A C 1
ATOM 903 O O . ASP A 1 117 ? -20.038 -7.399 1.059 1.00 72.06 117 ASP A O 1
ATOM 907 N N . ILE A 1 118 ? -21.076 -7.554 -0.915 1.00 74.94 118 ILE A N 1
ATOM 908 C CA . ILE A 1 118 ? -21.279 -6.124 -1.108 1.00 74.94 118 ILE A CA 1
ATOM 909 C C . ILE A 1 118 ? -22.767 -5.847 -0.995 1.00 74.94 118 ILE A C 1
ATOM 911 O O . ILE A 1 118 ? -23.570 -6.390 -1.761 1.00 74.94 118 ILE A O 1
ATOM 915 N N . LEU A 1 119 ? -23.127 -4.944 -0.088 1.00 73.62 119 LEU A N 1
ATOM 916 C CA . LEU A 1 119 ? -24.447 -4.337 -0.076 1.00 73.62 119 LEU A CA 1
ATOM 917 C C . LEU A 1 119 ? -24.406 -3.047 -0.894 1.00 73.62 119 LEU A C 1
ATOM 919 O O . LEU A 1 119 ? -23.800 -2.050 -0.493 1.00 73.62 119 LEU A O 1
ATOM 923 N N . LEU A 1 120 ? -25.071 -3.065 -2.042 1.00 78.06 120 LEU A N 1
ATOM 924 C CA . LEU A 1 120 ? -25.289 -1.892 -2.872 1.00 78.06 120 LEU A CA 1
ATOM 925 C C . LEU A 1 120 ? -26.651 -1.291 -2.539 1.00 78.06 120 LEU A C 1
ATOM 927 O O . LEU A 1 120 ? -27.673 -1.956 -2.695 1.00 78.06 120 LEU A O 1
ATOM 931 N N . VAL A 1 121 ? -26.669 -0.020 -2.132 1.00 77.75 121 VAL A N 1
ATOM 932 C CA . VAL A 1 121 ? -27.905 0.766 -2.140 1.00 77.75 121 VAL A CA 1
ATOM 933 C C . VAL A 1 121 ? -28.072 1.381 -3.506 1.00 77.75 121 VAL A C 1
ATOM 935 O O . VAL A 1 121 ? -27.234 2.142 -3.995 1.00 77.75 121 VAL A O 1
ATOM 938 N N . CYS A 1 122 ? -29.189 1.039 -4.105 1.00 76.06 122 CYS A N 1
ATOM 939 C CA . CYS A 1 122 ? -29.561 1.441 -5.424 1.00 76.06 122 CYS A CA 1
ATOM 940 C C . CYS A 1 122 ? -29.886 2.943 -5.479 1.00 76.06 122 CYS A C 1
ATOM 942 O O . CYS A 1 122 ? -30.823 3.401 -4.829 1.00 76.06 122 CYS A O 1
ATOM 944 N N . LEU A 1 123 ? -29.123 3.707 -6.269 1.00 66.50 123 LEU A N 1
ATOM 945 C CA . LEU A 1 123 ? -29.382 5.115 -6.559 1.00 66.50 123 LEU A CA 1
ATOM 946 C C . LEU A 1 123 ? -30.219 5.200 -7.843 1.00 66.50 123 LEU A C 1
ATOM 948 O O . LEU A 1 123 ? -29.695 5.331 -8.946 1.00 66.50 123 LEU A O 1
ATOM 952 N N . THR A 1 124 ? -31.537 5.059 -7.738 1.00 57.53 124 THR A N 1
ATOM 953 C CA . THR A 1 124 ? -32.418 5.329 -8.883 1.00 57.53 124 THR A CA 1
ATOM 954 C C . THR A 1 124 ? -32.680 6.830 -8.984 1.00 57.53 124 THR A C 1
ATOM 956 O O . THR A 1 124 ? -33.432 7.365 -8.177 1.00 57.53 124 THR A O 1
ATOM 959 N N . GLU A 1 125 ? -32.109 7.505 -9.987 1.00 46.16 125 GLU A N 1
ATOM 960 C CA . GLU A 1 125 ? -32.502 8.880 -10.364 1.00 46.16 125 GLU A CA 1
ATOM 961 C C . GLU A 1 125 ? -33.685 8.932 -11.347 1.00 46.16 125 GLU A C 1
ATOM 963 O O . GLU A 1 125 ? -34.188 10.008 -11.644 1.00 46.16 125 GLU A O 1
ATOM 968 N N . ASN A 1 126 ? -34.171 7.791 -11.841 1.00 44.75 126 ASN A N 1
ATOM 969 C CA . ASN A 1 126 ? -35.287 7.753 -12.787 1.00 44.75 126 ASN A CA 1
ATOM 970 C C . ASN A 1 126 ? -36.388 6.833 -12.273 1.00 44.75 126 ASN A C 1
ATOM 972 O O . ASN A 1 126 ? -36.097 5.656 -12.065 1.00 44.75 126 ASN A O 1
ATOM 976 N N . ASP A 1 127 ? -37.610 7.368 -12.139 1.00 42.50 127 ASP A N 1
ATOM 977 C CA . ASP A 1 127 ? -38.916 6.715 -11.917 1.00 42.50 127 ASP A CA 1
ATOM 978 C C . ASP A 1 127 ? -38.927 5.202 -12.217 1.00 42.50 127 ASP A C 1
ATOM 980 O O . ASP A 1 127 ? -39.349 4.735 -13.279 1.00 42.50 127 ASP A O 1
ATOM 984 N N . ALA A 1 128 ? -38.389 4.413 -11.286 1.00 43.97 128 ALA A N 1
ATOM 985 C CA . ALA A 1 128 ? -38.231 2.966 -11.416 1.00 43.97 128 ALA A CA 1
ATOM 986 C C . ALA A 1 128 ? -39.302 2.200 -10.633 1.00 43.97 128 ALA A C 1
ATOM 988 O O . ALA A 1 128 ? -39.269 0.970 -10.615 1.00 43.97 128 ALA A O 1
ATOM 989 N N . THR A 1 129 ? -40.270 2.900 -10.035 1.00 42.50 129 THR A N 1
ATOM 990 C CA . THR A 1 129 ? -41.398 2.279 -9.330 1.00 42.50 129 THR A CA 1
ATOM 991 C C . THR A 1 129 ? -42.252 1.385 -10.234 1.00 42.50 129 THR A C 1
ATOM 993 O O . THR A 1 129 ? -42.889 0.471 -9.723 1.00 42.50 129 THR A O 1
ATOM 996 N N . ASP A 1 130 ? -42.191 1.553 -11.562 1.00 39.28 130 ASP A N 1
ATOM 997 C CA . ASP A 1 130 ? -43.029 0.789 -12.499 1.00 39.28 130 ASP A CA 1
ATOM 998 C C . ASP A 1 130 ? -42.339 -0.389 -13.210 1.00 39.28 130 ASP A C 1
ATOM 1000 O O . ASP A 1 130 ? -43.019 -1.235 -13.790 1.00 39.28 130 ASP A O 1
ATOM 1004 N N . PHE A 1 131 ? -41.007 -0.513 -13.181 1.00 38.75 131 PHE A N 1
ATOM 1005 C CA . PHE A 1 131 ? -40.319 -1.504 -14.035 1.00 38.75 131 PHE A CA 1
ATOM 1006 C C . PHE A 1 131 ? -40.117 -2.879 -13.385 1.00 38.75 131 PHE A C 1
ATOM 1008 O O . PHE A 1 131 ? -40.045 -3.892 -14.084 1.00 38.75 131 PHE A O 1
ATOM 1015 N N . PHE A 1 132 ? -40.109 -2.932 -12.055 1.00 41.31 132 PHE A N 1
ATOM 1016 C CA . PHE A 1 132 ? -40.077 -4.174 -11.285 1.00 41.31 132 PHE A CA 1
ATOM 1017 C C . PHE A 1 132 ? -41.194 -4.169 -10.246 1.00 41.31 132 PHE A C 1
ATOM 1019 O O . PHE A 1 132 ? -40.971 -4.373 -9.054 1.00 41.31 132 PHE A O 1
ATOM 1026 N N . SER A 1 133 ? -42.437 -3.978 -10.705 1.00 35.38 133 SER A N 1
ATOM 1027 C CA . SER A 1 133 ? -43.547 -4.571 -9.960 1.00 35.38 133 SER A CA 1
ATOM 1028 C C . SER A 1 133 ? -43.244 -6.066 -9.794 1.00 35.38 133 SER A C 1
ATOM 1030 O O . SER A 1 133 ? -42.586 -6.676 -10.644 1.00 35.38 133 SER A O 1
ATOM 1032 N N . SER A 1 134 ? -43.727 -6.678 -8.718 1.00 36.88 134 SER A N 1
ATOM 1033 C CA . SER A 1 134 ? -43.562 -8.101 -8.371 1.00 36.88 134 SER A CA 1
ATOM 1034 C C . SER A 1 134 ? -44.026 -9.114 -9.446 1.00 36.88 134 SER A C 1
ATOM 1036 O O . SER A 1 134 ? -44.074 -10.315 -9.195 1.00 36.88 134 SER A O 1
ATOM 1038 N N . HIS A 1 135 ? -44.359 -8.638 -10.648 1.00 31.36 135 HIS A N 1
ATOM 1039 C CA . HIS A 1 135 ? -44.962 -9.349 -11.763 1.00 31.36 135 HIS A CA 1
ATOM 1040 C C . HIS A 1 135 ? -44.084 -9.381 -13.029 1.00 31.36 135 HIS A C 1
ATOM 1042 O O . HIS A 1 135 ? -44.422 -10.111 -13.963 1.00 31.36 135 HIS A O 1
ATOM 1048 N N . THR A 1 136 ? -42.948 -8.671 -13.092 1.00 32.62 136 THR A N 1
ATOM 1049 C CA . THR A 1 136 ? -42.052 -8.753 -14.261 1.00 32.62 136 THR A CA 1
ATOM 1050 C C . THR A 1 136 ? -41.225 -10.044 -14.208 1.00 32.62 136 THR A C 1
ATOM 1052 O O . THR A 1 136 ? -40.073 -10.056 -13.777 1.00 32.62 136 THR A O 1
ATOM 1055 N N . ARG A 1 137 ? -41.805 -11.169 -14.651 1.00 36.38 137 ARG A N 1
ATOM 1056 C CA . ARG A 1 137 ? -41.020 -12.359 -15.012 1.00 36.38 137 ARG A CA 1
ATOM 1057 C C . ARG A 1 137 ? -40.152 -11.993 -16.211 1.00 36.38 137 ARG A C 1
ATOM 1059 O O . ARG A 1 137 ? -40.658 -11.879 -17.324 1.00 36.38 137 ARG A O 1
ATOM 1066 N N . VAL A 1 138 ? -38.852 -11.821 -15.990 1.00 38.91 138 VAL A N 1
ATOM 1067 C CA . VAL A 1 138 ? -37.872 -11.790 -17.078 1.00 38.91 138 VAL A CA 1
ATOM 1068 C C . VAL A 1 138 ? -37.895 -13.176 -17.720 1.00 38.91 138 VAL A C 1
ATOM 1070 O O . VAL A 1 138 ? -37.377 -14.142 -17.162 1.00 38.91 138 VAL A O 1
ATOM 1073 N N . LEU A 1 139 ? -38.591 -13.304 -18.849 1.00 34.34 139 LEU A N 1
ATOM 1074 C CA . LEU A 1 139 ? -38.579 -14.525 -19.643 1.00 34.34 139 LEU A CA 1
ATOM 1075 C C . LEU A 1 139 ? -37.193 -14.638 -20.277 1.00 34.34 139 LEU A C 1
ATOM 1077 O O . LEU A 1 139 ? -36.853 -13.881 -21.183 1.00 34.34 139 LEU A O 1
ATOM 1081 N N . LEU A 1 140 ? -36.382 -15.554 -19.752 1.00 42.00 140 LEU A N 1
ATOM 1082 C CA . LEU A 1 140 ? -35.075 -15.868 -20.315 1.00 42.00 140 LEU A CA 1
ATOM 1083 C C . LEU A 1 140 ? -35.262 -16.510 -21.699 1.00 42.00 140 LEU A C 1
ATOM 1085 O O . LEU A 1 140 ? -36.101 -17.410 -21.833 1.00 42.00 140 LEU A O 1
ATOM 1089 N N . PRO A 1 141 ? -34.491 -16.102 -22.723 1.00 41.91 141 PRO A N 1
ATOM 1090 C CA . PRO A 1 141 ? -34.388 -16.874 -23.952 1.00 41.91 141 PRO A CA 1
ATOM 1091 C C . PRO A 1 141 ? -33.924 -18.295 -23.606 1.00 41.91 141 PRO A C 1
ATOM 1093 O O . PRO A 1 141 ? -32.988 -18.480 -22.826 1.00 41.91 141 PRO A O 1
ATOM 1096 N N . GLN A 1 142 ? -34.589 -19.317 -24.148 1.00 44.94 142 GLN A N 1
ATOM 1097 C CA . GLN A 1 142 ? -34.180 -20.702 -23.918 1.00 44.94 142 GLN A CA 1
ATOM 1098 C C . GLN A 1 142 ? -32.784 -20.936 -24.513 1.00 44.94 142 GLN A C 1
ATOM 1100 O O . GLN A 1 142 ? -32.633 -20.954 -25.731 1.00 44.94 142 GLN A O 1
ATOM 1105 N N . GLY A 1 143 ? -31.787 -21.161 -23.650 1.00 57.00 143 GLY A N 1
ATOM 1106 C CA . GLY A 1 143 ? -30.465 -21.662 -24.043 1.00 57.00 143 GLY A CA 1
ATOM 1107 C C . GLY A 1 143 ? -29.263 -20.794 -23.668 1.00 57.00 143 GLY A C 1
ATOM 1108 O O . GLY A 1 143 ? -28.140 -21.251 -23.861 1.00 57.00 143 GLY A O 1
ATOM 1109 N N . GLU A 1 144 ? -29.457 -19.597 -23.108 1.00 61.66 144 GLU A N 1
ATOM 1110 C CA . GLU A 1 144 ? -28.353 -18.675 -22.801 1.00 61.66 144 GLU A CA 1
ATOM 1111 C C . GLU A 1 144 ? -28.362 -18.230 -21.337 1.00 61.66 144 GLU A C 1
ATOM 1113 O O . GLU A 1 144 ? -29.398 -17.855 -20.785 1.00 61.66 144 GLU A O 1
ATOM 1118 N N . SER A 1 145 ? -27.187 -18.269 -20.702 1.00 66.81 145 SER A N 1
ATOM 1119 C CA . SER A 1 145 ? -27.015 -17.819 -19.322 1.00 66.81 145 SER A CA 1
ATOM 1120 C C . SER A 1 145 ? -26.879 -16.292 -19.291 1.00 66.81 145 SER A C 1
ATOM 1122 O O . SER A 1 145 ? -25.909 -15.767 -19.843 1.00 66.81 145 SER A O 1
ATOM 1124 N N . PRO A 1 146 ? -27.812 -15.557 -18.667 1.00 67.56 146 PRO A N 1
ATOM 1125 C CA . PRO A 1 146 ? -27.688 -14.110 -18.507 1.00 67.56 146 PRO A CA 1
ATOM 1126 C C . PRO A 1 146 ? -26.472 -13.761 -17.638 1.00 67.56 146 PRO A C 1
ATOM 1128 O O . PRO A 1 146 ? -26.196 -14.449 -16.652 1.00 67.56 146 PRO A O 1
ATOM 1131 N N . MET A 1 147 ? -25.772 -12.673 -17.974 1.00 71.06 147 MET A N 1
ATOM 1132 C CA . MET A 1 147 ? -24.612 -12.207 -17.212 1.00 71.06 147 MET A CA 1
ATOM 1133 C C . MET A 1 147 ? -24.716 -10.712 -16.914 1.00 71.06 147 MET A C 1
ATOM 1135 O O . MET A 1 147 ? -25.070 -9.901 -17.774 1.00 71.06 147 MET A O 1
ATOM 1139 N N . VAL A 1 148 ? -24.401 -10.341 -15.675 1.00 76.38 148 VAL A N 1
ATOM 1140 C CA . VAL A 1 148 ? -24.366 -8.942 -15.237 1.00 76.38 148 VAL A CA 1
ATOM 1141 C C . VAL A 1 148 ? -22.921 -8.476 -15.175 1.00 76.38 148 VAL A C 1
ATOM 1143 O O . VAL A 1 148 ? -22.102 -9.083 -14.491 1.00 76.38 148 VAL A O 1
ATOM 1146 N N . HIS A 1 149 ? -22.609 -7.375 -15.849 1.00 77.06 149 HIS A N 1
ATOM 1147 C CA . HIS A 1 149 ? -21.307 -6.724 -15.764 1.00 77.06 149 HIS A CA 1
ATOM 1148 C C . HIS A 1 149 ? -21.384 -5.520 -14.832 1.00 77.06 149 HIS A C 1
ATOM 1150 O O . HIS A 1 149 ? -22.206 -4.632 -15.029 1.00 77.06 149 HIS A O 1
ATOM 1156 N N . GLY A 1 150 ? -20.516 -5.456 -13.831 1.00 75.12 150 GLY A N 1
ATOM 1157 C CA . GLY A 1 150 ? -20.322 -4.280 -12.991 1.00 75.12 150 GLY A CA 1
ATOM 1158 C C . GLY A 1 150 ? -19.081 -3.513 -13.414 1.00 75.12 150 GLY A C 1
ATOM 1159 O O . GLY A 1 150 ? -18.070 -4.111 -13.770 1.00 75.12 150 GLY A O 1
ATOM 1160 N N . GLN A 1 151 ? -19.127 -2.190 -13.333 1.00 80.44 151 GLN A N 1
ATOM 1161 C CA . GLN A 1 151 ? -17.974 -1.319 -13.513 1.00 80.44 151 GLN A CA 1
ATOM 1162 C C . GLN A 1 151 ? -17.960 -0.258 -12.413 1.00 80.44 151 GLN A C 1
ATOM 1164 O O . GLN A 1 151 ? -18.940 0.461 -12.223 1.00 80.44 151 GLN A O 1
ATOM 1169 N N . VAL A 1 152 ? -16.838 -0.122 -11.705 1.00 75.25 152 VAL A N 1
ATOM 1170 C CA . VAL A 1 152 ? -16.650 0.985 -10.751 1.00 75.25 152 VAL A CA 1
ATOM 1171 C C . VAL A 1 152 ? -16.404 2.280 -11.530 1.00 75.25 152 VAL A C 1
ATOM 1173 O O . VAL A 1 152 ? -15.505 2.343 -12.374 1.00 75.25 152 VAL A O 1
ATOM 1176 N N . LEU A 1 153 ? -17.207 3.317 -11.278 1.00 74.31 153 LEU A N 1
ATOM 1177 C CA . LEU A 1 153 ? -17.115 4.575 -12.022 1.00 74.31 153 LEU A CA 1
ATOM 1178 C C . LEU A 1 153 ? -15.894 5.400 -11.595 1.00 74.31 153 LEU A C 1
ATOM 1180 O O . LEU A 1 153 ? -15.694 5.724 -10.424 1.00 74.31 153 LEU A O 1
ATOM 1184 N N . LYS A 1 154 ? -15.077 5.793 -12.578 1.00 51.69 154 LYS A N 1
ATOM 1185 C CA . LYS A 1 154 ? -13.892 6.631 -12.364 1.00 51.69 154 LYS A CA 1
ATOM 1186 C C . LYS A 1 154 ? -14.329 8.011 -11.862 1.00 51.69 154 LYS A C 1
ATOM 1188 O O . LYS A 1 154 ? -15.045 8.718 -12.561 1.00 51.69 154 LYS A O 1
ATOM 1193 N N . GLY A 1 155 ? -13.879 8.399 -10.669 1.00 49.53 155 GLY A N 1
ATOM 1194 C CA . GLY A 1 155 ? -14.252 9.681 -10.064 1.00 49.53 155 GLY A CA 1
ATOM 1195 C C . GLY A 1 155 ? -15.471 9.632 -9.139 1.00 49.53 155 GLY A C 1
ATOM 1196 O O . GLY A 1 155 ? -15.885 10.686 -8.678 1.00 49.53 155 GLY A O 1
ATOM 1197 N N . SER A 1 156 ? -15.988 8.452 -8.767 1.00 46.94 156 SER A N 1
ATOM 1198 C CA . SER A 1 156 ? -16.992 8.302 -7.690 1.00 46.94 156 SER A CA 1
ATOM 1199 C C . SER A 1 156 ? -16.478 8.688 -6.290 1.00 46.94 156 SER A C 1
ATOM 1201 O O . SER A 1 156 ? -17.113 8.408 -5.279 1.00 46.94 156 SER A O 1
ATOM 1203 N N . PHE A 1 157 ? -15.297 9.293 -6.219 1.00 45.97 157 PHE A N 1
ATOM 1204 C CA . PHE A 1 157 ? -14.718 9.841 -5.011 1.00 45.97 157 PHE A CA 1
ATOM 1205 C C . PHE A 1 157 ? -15.226 11.279 -4.877 1.00 45.97 157 PHE A C 1
ATOM 1207 O O . PHE A 1 157 ? -14.993 12.089 -5.771 1.00 45.97 157 PHE A O 1
ATOM 1214 N N . ASN A 1 158 ? -15.865 11.592 -3.747 1.00 35.19 158 ASN A N 1
ATOM 1215 C CA . ASN A 1 158 ? -16.324 12.930 -3.330 1.00 35.19 158 ASN A CA 1
ATOM 1216 C C . ASN A 1 158 ? -17.762 13.345 -3.687 1.00 35.19 158 ASN A C 1
ATOM 1218 O O . ASN A 1 158 ? -17.989 14.461 -4.149 1.00 35.19 158 ASN A O 1
ATOM 1222 N N . SER A 1 159 ? -18.763 12.549 -3.317 1.00 30.20 159 SER A N 1
ATOM 1223 C CA . SER A 1 159 ? -20.092 13.109 -3.039 1.00 30.20 159 SER A CA 1
ATOM 1224 C C . SER A 1 159 ? -20.549 12.724 -1.637 1.00 30.20 159 SER A C 1
ATOM 1226 O O . SER A 1 159 ? -21.355 11.815 -1.449 1.00 30.20 159 SER A O 1
ATOM 1228 N N . PHE A 1 160 ? -20.072 13.461 -0.629 1.00 30.69 160 PHE A N 1
ATOM 1229 C CA . PHE A 1 160 ? -20.911 13.705 0.543 1.00 30.69 160 PHE A CA 1
ATOM 1230 C C . PHE A 1 160 ? -22.136 14.474 0.037 1.00 30.69 160 PHE A C 1
ATOM 1232 O O . PHE A 1 160 ? -22.126 15.702 -0.045 1.00 30.69 160 PHE A O 1
ATOM 1239 N N . GLY A 1 161 ? -23.177 13.750 -0.373 1.00 27.55 161 GLY A N 1
ATOM 1240 C CA . GLY A 1 161 ? -24.491 14.339 -0.558 1.00 27.55 161 GLY A CA 1
ATOM 1241 C C . GLY A 1 161 ? -24.898 14.939 0.780 1.00 27.55 161 GLY A C 1
ATOM 1242 O O . GLY A 1 161 ? -25.091 14.208 1.752 1.00 27.55 161 GLY A O 1
ATOM 1243 N N . LYS A 1 162 ? -24.967 16.271 0.859 1.00 25.30 162 LYS A N 1
ATOM 1244 C CA . LYS A 1 162 ? -25.641 16.948 1.966 1.00 25.30 162 LYS A CA 1
ATOM 1245 C C . LYS A 1 162 ? -27.068 16.411 1.998 1.00 25.30 162 LYS A C 1
ATOM 1247 O O . LYS A 1 162 ? -27.868 16.737 1.128 1.00 25.30 162 LYS A O 1
ATOM 1252 N N . ILE A 1 163 ? -27.374 15.580 2.987 1.00 27.06 163 ILE A N 1
ATOM 1253 C CA . ILE A 1 163 ? -28.754 15.269 3.336 1.00 27.06 163 ILE A CA 1
ATOM 1254 C C . ILE A 1 163 ? -29.336 16.590 3.838 1.00 27.06 163 ILE A C 1
ATOM 1256 O O . ILE A 1 163 ? -28.952 17.084 4.898 1.00 27.06 163 ILE A O 1
ATOM 1260 N N . HIS A 1 164 ? -30.189 17.219 3.032 1.00 25.39 164 HIS A N 1
ATOM 1261 C CA . HIS A 1 164 ? -31.002 18.326 3.505 1.00 25.39 164 HIS A CA 1
ATOM 1262 C C . HIS A 1 164 ? -31.988 17.762 4.529 1.00 25.39 164 HIS A C 1
ATOM 1264 O O . HIS A 1 164 ? -32.932 17.061 4.173 1.00 25.39 164 HIS A O 1
ATOM 1270 N N . ASN A 1 165 ? -31.750 18.054 5.808 1.00 26.42 165 ASN A N 1
ATOM 1271 C CA . ASN A 1 165 ? -32.761 17.882 6.840 1.00 26.42 165 ASN A CA 1
ATOM 1272 C C . ASN A 1 165 ? -33.893 18.867 6.532 1.00 26.42 165 ASN A C 1
ATOM 1274 O O . ASN A 1 165 ? -33.719 20.076 6.675 1.00 26.42 165 ASN A O 1
ATOM 1278 N N . HIS A 1 166 ? -35.034 18.354 6.079 1.00 26.98 166 HIS A N 1
ATOM 1279 C CA . HIS A 1 166 ? -36.282 19.100 6.148 1.00 26.98 166 HIS A CA 1
ATOM 1280 C C . HIS A 1 166 ? -36.732 19.118 7.612 1.00 26.98 166 HIS A C 1
ATOM 1282 O O . HIS A 1 166 ? -37.034 18.072 8.183 1.00 26.98 166 HIS A O 1
ATOM 1288 N N . GLU A 1 167 ? -36.743 20.303 8.222 1.00 27.88 167 GLU A N 1
ATOM 1289 C CA . GLU A 1 167 ? -37.447 20.530 9.484 1.00 27.88 167 GLU A CA 1
ATOM 1290 C C . GLU A 1 167 ? -38.957 20.341 9.271 1.00 27.88 167 GLU A C 1
ATOM 1292 O O . GLU A 1 167 ? -39.502 20.865 8.292 1.00 27.88 167 GLU A O 1
ATOM 1297 N N . PRO A 1 168 ? -39.662 19.632 10.167 1.00 31.67 168 PRO A N 1
ATOM 1298 C CA . PRO A 1 168 ? -41.112 19.650 10.188 1.00 31.67 168 PRO A CA 1
ATOM 1299 C C . PRO A 1 168 ? -41.582 20.911 10.922 1.00 31.67 168 PRO A C 1
ATOM 1301 O O . PRO A 1 168 ? -41.364 21.068 12.121 1.00 31.67 168 PRO A O 1
ATOM 1304 N N . SER A 1 169 ? -42.236 21.817 10.197 1.00 29.47 169 SER A N 1
ATOM 1305 C CA . SER A 1 169 ? -42.998 22.913 10.790 1.00 29.47 169 SER A CA 1
ATOM 1306 C C . SER A 1 169 ? -44.323 22.389 11.348 1.00 29.47 169 SER A C 1
ATOM 1308 O O . SER A 1 169 ? -45.109 21.782 10.617 1.00 29.47 169 SER A O 1
ATOM 1310 N N . ASP A 1 170 ? -44.559 22.671 12.626 1.00 29.94 170 ASP A N 1
ATOM 1311 C CA . ASP A 1 170 ? -45.814 22.474 13.346 1.00 29.94 170 ASP A CA 1
ATOM 1312 C C . ASP A 1 170 ? -47.027 23.077 12.621 1.00 29.94 170 ASP A C 1
ATOM 1314 O O . ASP A 1 170 ? -46.963 24.209 12.145 1.00 29.94 170 ASP A O 1
ATOM 1318 N N . LEU A 1 171 ? -48.160 22.361 12.642 1.00 28.70 171 LEU A N 1
ATOM 1319 C CA . LEU A 1 171 ? -49.467 22.903 13.039 1.00 28.70 171 LEU A CA 1
ATOM 1320 C C . LEU A 1 171 ? -50.485 21.773 13.311 1.00 28.70 171 LEU A C 1
ATOM 1322 O O . LEU A 1 171 ? -50.584 20.777 12.603 1.00 28.70 171 LEU A O 1
ATOM 1326 N N . LEU A 1 172 ? -51.219 21.980 14.401 1.00 29.67 172 LEU A N 1
ATOM 1327 C CA . LEU A 1 172 ? -52.140 21.106 15.133 1.00 29.67 172 LEU A CA 1
ATOM 1328 C C . LEU A 1 172 ? -53.383 20.630 14.353 1.00 29.67 172 LEU A C 1
ATOM 1330 O O . LEU A 1 172 ? -54.015 21.408 13.646 1.00 29.67 172 LEU A O 1
ATOM 1334 N N . SER A 1 173 ? -53.867 19.421 14.657 1.00 27.67 173 SER A N 1
ATOM 1335 C CA . SER A 1 173 ? -55.172 19.199 15.325 1.00 27.67 173 SER A CA 1
ATOM 1336 C C . SER A 1 173 ? -55.457 17.701 15.493 1.00 27.67 173 SER A C 1
ATOM 1338 O O . SER A 1 173 ? -55.220 16.894 14.601 1.00 27.67 173 SER A O 1
ATOM 1340 N N . GLY A 1 174 ? -55.885 17.324 16.699 1.00 23.97 174 GLY A N 1
ATOM 1341 C CA . GLY A 1 174 ? -55.959 15.937 17.141 1.00 23.97 174 GLY A CA 1
ATOM 1342 C C . GLY A 1 174 ? -57.261 15.213 16.826 1.00 23.97 174 GLY A C 1
ATOM 1343 O O . GLY A 1 174 ? -58.291 15.833 16.600 1.00 23.97 174 GLY A O 1
ATOM 1344 N N . VAL A 1 175 ? -57.200 13.887 16.942 1.00 25.39 175 VAL A N 1
ATOM 1345 C CA . VAL A 1 175 ? -58.288 13.009 17.383 1.00 25.39 175 VAL A CA 1
ATOM 1346 C C . VAL A 1 175 ? -57.634 11.842 18.125 1.00 25.39 175 VAL A C 1
ATOM 1348 O O . VAL A 1 175 ? -56.706 11.212 17.628 1.00 25.39 175 VAL A O 1
ATOM 1351 N N . SER A 1 176 ? -58.099 11.592 19.345 1.00 25.03 176 SER A N 1
ATOM 1352 C CA . SER A 1 176 ? -57.704 10.479 20.201 1.00 25.03 176 SER A CA 1
ATOM 1353 C C . SER A 1 176 ? -58.338 9.168 19.743 1.00 25.03 176 SER A C 1
ATOM 1355 O O . SER A 1 176 ? -59.558 9.123 19.602 1.00 25.03 176 SER A O 1
ATOM 1357 N N . PHE A 1 177 ? -57.557 8.091 19.667 1.00 24.83 177 PHE A N 1
ATOM 1358 C CA . PHE A 1 177 ? -58.064 6.738 19.890 1.00 24.83 177 PHE A CA 1
ATOM 1359 C C . PHE A 1 177 ? -57.091 5.969 20.786 1.00 24.83 177 PHE A C 1
ATOM 1361 O O . PHE A 1 177 ? -55.910 5.828 20.483 1.00 24.83 177 PHE A O 1
ATOM 1368 N N . PHE A 1 178 ? -57.610 5.523 21.930 1.00 27.27 178 PHE A N 1
ATOM 1369 C CA . PHE A 1 178 ? -56.995 4.514 22.780 1.00 27.27 178 PHE A CA 1
ATOM 1370 C C . PHE A 1 178 ? -57.138 3.165 22.077 1.00 27.27 178 PHE A C 1
ATOM 1372 O O . PHE A 1 178 ? -58.259 2.684 21.931 1.00 27.27 178 PHE A O 1
ATOM 1379 N N . GLU A 1 179 ? -56.028 2.522 21.733 1.00 27.80 179 GLU A N 1
ATOM 1380 C CA . GLU A 1 179 ? -56.015 1.072 21.594 1.00 27.80 179 GLU A CA 1
ATOM 1381 C C . GLU A 1 179 ? -54.711 0.518 22.166 1.00 27.80 179 GLU A C 1
ATOM 1383 O O . GLU A 1 179 ? -53.612 1.019 21.941 1.00 27.80 179 GLU A O 1
ATOM 1388 N N . LYS A 1 180 ? -54.893 -0.453 23.050 1.00 31.47 180 LYS A N 1
ATOM 1389 C CA . LYS A 1 180 ? -53.910 -1.031 23.950 1.00 31.47 180 LYS A CA 1
ATOM 1390 C C . LYS A 1 180 ? -53.409 -2.307 23.288 1.00 31.47 180 LYS A C 1
ATOM 1392 O O . LYS A 1 180 ? -54.195 -3.242 23.198 1.00 31.47 180 LYS A O 1
ATOM 1397 N N . GLN A 1 181 ? -52.140 -2.383 22.889 1.00 26.55 181 GLN A N 1
ATOM 1398 C CA . GLN A 1 181 ? -51.520 -3.666 22.544 1.00 26.55 181 GLN A CA 1
ATOM 1399 C C . GLN A 1 181 ? -50.005 -3.668 22.804 1.00 26.55 181 GLN A C 1
ATOM 1401 O O . GLN A 1 181 ? -49.230 -3.006 22.129 1.00 26.55 181 GLN A O 1
ATOM 1406 N N . GLU A 1 182 ? -49.676 -4.388 23.878 1.00 29.55 182 GLU A N 1
ATOM 1407 C CA . GLU A 1 182 ? -48.501 -5.231 24.137 1.00 29.55 182 GLU A CA 1
ATOM 1408 C C . GLU A 1 182 ? -47.092 -4.738 23.758 1.00 29.55 182 GLU A C 1
ATOM 1410 O O . GLU A 1 182 ? -46.689 -4.690 22.601 1.00 29.55 182 GLU A O 1
ATOM 1415 N N . GLU A 1 183 ? -46.287 -4.518 24.808 1.00 33.38 183 GLU A N 1
ATOM 1416 C CA . GLU A 1 183 ? -44.825 -4.567 24.772 1.00 33.38 183 GLU A CA 1
ATOM 1417 C C . GLU A 1 183 ? -44.341 -5.897 24.167 1.00 33.38 183 GLU A C 1
ATOM 1419 O O . GLU A 1 183 ? -44.180 -6.901 24.865 1.00 33.38 183 GLU A O 1
ATOM 1424 N N . MET A 1 184 ? -44.017 -5.898 22.877 1.00 26.81 184 MET A N 1
ATOM 1425 C CA . MET A 1 184 ? -42.966 -6.770 22.371 1.00 26.81 184 MET A CA 1
ATOM 1426 C C . MET A 1 184 ? -41.634 -6.057 22.580 1.00 26.81 184 MET A C 1
ATOM 1428 O O . MET A 1 184 ? -41.340 -5.045 21.946 1.00 26.81 184 MET A O 1
ATOM 1432 N N . LYS A 1 185 ? -40.825 -6.597 23.499 1.00 33.56 185 LYS A N 1
ATOM 1433 C CA . LYS A 1 185 ? -39.389 -6.324 23.583 1.00 33.56 185 LYS A CA 1
ATOM 1434 C C . LYS A 1 185 ? -38.750 -6.757 22.268 1.00 33.56 185 LYS A C 1
ATOM 1436 O O . LYS A 1 185 ? -38.305 -7.896 22.143 1.00 33.56 185 LYS A O 1
ATOM 1441 N N . ASP A 1 186 ? -38.726 -5.852 21.301 1.00 32.44 186 ASP A N 1
ATOM 1442 C CA . ASP A 1 186 ? -37.884 -5.993 20.130 1.00 32.44 186 ASP A CA 1
ATOM 1443 C C . ASP A 1 186 ? -36.445 -5.805 20.611 1.00 32.44 186 ASP A C 1
ATOM 1445 O O . ASP A 1 186 ? -35.987 -4.699 20.917 1.00 32.44 186 ASP A O 1
ATOM 1449 N N . GLY A 1 187 ? -35.768 -6.932 20.825 1.00 35.59 187 GLY A N 1
ATOM 1450 C CA . GLY A 1 187 ? -34.333 -6.959 21.016 1.00 35.59 187 GLY A CA 1
ATOM 1451 C C . GLY A 1 187 ? -33.713 -6.495 19.715 1.00 35.59 187 GLY A C 1
ATOM 1452 O O . GLY A 1 187 ? -33.396 -7.324 18.866 1.00 35.59 187 GLY A O 1
ATOM 1453 N N . SER A 1 188 ? -33.565 -5.177 19.561 1.00 33.25 188 SER A N 1
ATOM 1454 C CA . SER A 1 188 ? -32.779 -4.615 18.481 1.00 33.25 188 SER A CA 1
ATOM 1455 C C . SER A 1 188 ? -31.384 -5.216 18.608 1.00 33.25 188 SER A C 1
ATOM 1457 O O . SER A 1 188 ? -30.595 -4.905 19.503 1.00 33.25 188 SER A O 1
ATOM 1459 N N . LEU A 1 189 ? -31.099 -6.173 17.730 1.00 34.22 189 LEU A N 1
ATOM 1460 C CA . LEU A 1 189 ? -29.740 -6.526 17.395 1.00 34.22 189 LEU A CA 1
ATOM 1461 C C . LEU A 1 189 ? -29.152 -5.229 16.852 1.00 34.22 189 LEU A C 1
ATOM 1463 O O . LEU A 1 189 ? -29.391 -4.862 15.703 1.00 34.22 189 LEU A O 1
ATOM 1467 N N . ILE A 1 190 ? -28.461 -4.485 17.718 1.00 33.28 190 ILE A N 1
ATOM 1468 C CA . ILE A 1 190 ? -27.548 -3.435 17.292 1.00 33.28 190 ILE A CA 1
ATOM 1469 C C . ILE A 1 190 ? -26.617 -4.152 16.328 1.00 33.28 190 ILE A C 1
ATOM 1471 O O . ILE A 1 190 ? -25.797 -4.966 16.752 1.00 33.28 190 ILE A O 1
ATOM 1475 N N . LEU A 1 191 ? -26.823 -3.925 15.031 1.00 35.38 191 LEU A N 1
ATOM 1476 C CA . LEU A 1 191 ? -25.952 -4.449 14.002 1.00 35.38 191 LEU A CA 1
ATOM 1477 C C . LEU A 1 191 ? -24.601 -3.783 14.251 1.00 35.38 191 LEU A C 1
ATOM 1479 O O . LEU A 1 191 ? -24.397 -2.611 13.926 1.00 35.38 191 LEU A O 1
ATOM 1483 N N . GLN A 1 192 ? -23.733 -4.503 14.952 1.00 43.75 192 GLN A N 1
ATOM 1484 C CA . GLN A 1 192 ? -22.344 -4.140 15.144 1.00 43.75 192 GLN A CA 1
ATOM 1485 C C . GLN A 1 192 ? -21.761 -3.948 13.747 1.00 43.75 192 GLN A C 1
ATOM 1487 O O . GLN A 1 192 ? -21.813 -4.854 12.913 1.00 43.75 192 GLN A O 1
ATOM 1492 N N . LYS A 1 193 ? -21.358 -2.712 13.436 1.00 49.88 193 LYS A N 1
ATOM 1493 C CA . LYS A 1 193 ? -20.817 -2.368 12.122 1.00 49.88 193 LYS A CA 1
ATOM 1494 C C . LYS A 1 193 ? -19.424 -2.970 12.038 1.00 49.88 193 LYS A C 1
ATOM 1496 O O . LYS A 1 193 ? -18.430 -2.306 12.311 1.00 49.88 193 LYS A O 1
ATOM 1501 N N . THR A 1 194 ? -19.359 -4.228 11.633 1.00 58.09 194 THR A N 1
ATOM 1502 C CA . THR A 1 194 ? -18.118 -4.872 11.223 1.00 58.09 194 THR A CA 1
ATOM 1503 C C . THR A 1 194 ? -17.649 -4.236 9.919 1.00 58.09 194 THR A C 1
ATOM 1505 O O . THR A 1 194 ? -18.429 -4.133 8.977 1.00 58.09 194 THR A O 1
ATOM 1508 N N . GLY A 1 195 ? -16.396 -3.794 9.846 1.00 76.25 195 GLY A N 1
ATOM 1509 C CA . GLY A 1 195 ? -15.845 -3.239 8.611 1.00 76.25 195 GLY A CA 1
ATOM 1510 C C . GLY A 1 195 ? -14.585 -2.414 8.826 1.00 76.25 195 GLY A C 1
ATOM 1511 O O . GLY A 1 195 ? -14.092 -2.277 9.948 1.00 76.25 195 GLY A O 1
ATOM 1512 N N . VAL A 1 196 ? -14.078 -1.854 7.730 1.00 85.50 196 VAL A N 1
ATOM 1513 C CA . VAL A 1 196 ? -12.893 -0.992 7.707 1.00 85.50 196 VAL A CA 1
ATOM 1514 C C . VAL A 1 196 ? -13.326 0.455 7.490 1.00 85.50 196 VAL A C 1
ATOM 1516 O O . VAL A 1 196 ? -14.060 0.774 6.558 1.00 85.50 196 VAL A O 1
ATOM 1519 N N . SER A 1 197 ? -12.867 1.337 8.370 1.00 88.75 197 SER A N 1
ATOM 1520 C CA . SER A 1 197 ? -12.926 2.783 8.213 1.00 88.75 197 SER A CA 1
ATOM 1521 C C . SER A 1 197 ? -11.628 3.261 7.575 1.00 88.75 197 SER A C 1
ATOM 1523 O O . SER A 1 197 ? -10.546 3.000 8.103 1.00 88.75 197 SER A O 1
ATOM 1525 N N . THR A 1 198 ? -11.741 3.971 6.456 1.00 92.56 198 THR A N 1
ATOM 1526 C CA . THR A 1 198 ? -10.612 4.569 5.740 1.00 92.56 198 THR A CA 1
ATOM 1527 C C . THR A 1 198 ? -10.679 6.086 5.875 1.00 92.56 198 THR A C 1
ATOM 1529 O O . THR A 1 198 ? -11.701 6.701 5.571 1.00 92.56 198 THR A O 1
ATOM 1532 N N . SER A 1 199 ? -9.579 6.708 6.293 1.00 93.50 199 SER A N 1
ATOM 1533 C CA . SER A 1 199 ? -9.442 8.165 6.353 1.00 93.50 199 SER A CA 1
ATOM 1534 C C . SER A 1 199 ? -8.188 8.629 5.623 1.00 93.50 199 SER A C 1
ATOM 1536 O O . SER A 1 199 ? -7.166 7.943 5.606 1.00 93.50 199 SER A O 1
ATOM 1538 N N . ARG A 1 200 ? -8.268 9.788 4.963 1.00 94.62 200 ARG A N 1
ATOM 1539 C CA . ARG A 1 200 ? -7.126 10.358 4.243 1.00 94.62 200 ARG A CA 1
ATOM 1540 C C . ARG A 1 200 ? -6.161 11.007 5.229 1.00 94.62 200 ARG A C 1
ATOM 1542 O O . ARG A 1 200 ? -6.584 11.756 6.105 1.00 94.62 200 ARG A O 1
ATOM 1549 N N . LEU A 1 201 ? -4.872 10.772 5.018 1.00 95.06 201 LEU A N 1
ATOM 1550 C CA . LEU A 1 201 ? -3.780 11.401 5.742 1.00 95.06 201 LEU A CA 1
ATOM 1551 C C . LEU A 1 201 ? -2.881 12.182 4.783 1.00 95.06 201 LEU A C 1
ATOM 1553 O O . LEU A 1 201 ? -2.652 11.784 3.637 1.00 95.06 201 LEU A O 1
ATOM 1557 N N . THR A 1 202 ? -2.322 13.266 5.301 1.00 97.25 202 THR A N 1
ATOM 1558 C CA . THR A 1 202 ? -1.242 14.008 4.659 1.00 97.25 202 THR A CA 1
ATOM 1559 C C . THR A 1 202 ? -0.108 14.121 5.663 1.00 97.25 202 THR A C 1
ATOM 1561 O O . THR A 1 202 ? -0.316 14.605 6.775 1.00 97.25 202 THR A O 1
ATOM 1564 N N . ILE A 1 203 ? 1.076 13.647 5.286 1.00 98.31 203 ILE A N 1
ATOM 1565 C CA . ILE A 1 203 ? 2.263 13.641 6.141 1.00 98.31 203 ILE A CA 1
ATOM 1566 C C . ILE A 1 203 ? 3.270 14.620 5.543 1.00 98.31 203 ILE A C 1
ATOM 1568 O O . ILE A 1 203 ? 3.723 14.444 4.414 1.00 98.31 203 ILE A O 1
ATOM 1572 N N . GLU A 1 204 ? 3.609 15.662 6.294 1.00 96.88 204 GLU A N 1
ATOM 1573 C CA . GLU A 1 204 ? 4.569 16.674 5.858 1.00 96.88 204 GLU A CA 1
ATOM 1574 C C . GLU A 1 204 ? 6.010 16.185 6.056 1.00 96.88 204 GLU A C 1
ATOM 1576 O O . GLU A 1 204 ? 6.386 15.679 7.119 1.00 96.88 204 GLU A O 1
ATOM 1581 N N . LYS A 1 205 ? 6.838 16.345 5.023 1.00 93.62 205 LYS A N 1
ATOM 1582 C CA . LYS A 1 205 ? 8.286 16.151 5.099 1.00 93.62 205 LYS A CA 1
ATOM 1583 C C . LYS A 1 205 ? 8.961 17.444 5.549 1.00 93.62 205 LYS A C 1
ATOM 1585 O O . LYS A 1 205 ? 8.523 18.541 5.226 1.00 93.62 205 LYS A O 1
ATOM 1590 N N . GLY A 1 206 ? 10.130 17.326 6.179 1.00 86.88 206 GLY A N 1
ATOM 1591 C CA . GLY A 1 206 ? 10.929 18.490 6.599 1.00 86.88 206 GLY A CA 1
ATOM 1592 C C . GLY A 1 206 ? 11.431 19.392 5.458 1.00 86.88 206 GLY A C 1
ATOM 1593 O O . GLY A 1 206 ? 11.978 20.454 5.727 1.00 86.88 206 GLY A O 1
ATOM 1594 N N . ASN A 1 207 ? 11.261 18.984 4.196 1.00 88.69 207 ASN A N 1
ATOM 1595 C CA . ASN A 1 207 ? 11.583 19.774 3.005 1.00 88.69 207 ASN A CA 1
ATOM 1596 C C . ASN A 1 207 ? 10.350 20.464 2.376 1.00 88.69 207 ASN A C 1
ATOM 1598 O O . ASN A 1 207 ? 10.458 20.988 1.270 1.00 88.69 207 ASN A O 1
ATOM 1602 N N . GLY A 1 208 ? 9.189 20.430 3.042 1.00 92.00 208 GLY A N 1
ATOM 1603 C CA . GLY A 1 208 ? 7.937 21.042 2.587 1.00 92.00 208 GLY A CA 1
ATOM 1604 C C . GLY A 1 208 ? 7.109 20.200 1.610 1.00 92.00 208 GLY A C 1
ATOM 1605 O O . GLY A 1 208 ? 5.997 20.598 1.277 1.00 92.00 208 GLY A O 1
ATOM 1606 N N . GLN A 1 209 ? 7.608 19.043 1.156 1.00 95.94 209 GLN A N 1
ATOM 1607 C CA . GLN A 1 209 ? 6.809 18.109 0.357 1.00 95.94 209 GLN A CA 1
ATOM 1608 C C . GLN A 1 209 ? 5.804 17.352 1.231 1.00 95.94 209 GLN A C 1
ATOM 1610 O O . GLN A 1 209 ? 6.082 17.027 2.387 1.00 95.94 209 GLN A O 1
ATOM 1615 N N . GLN A 1 210 ? 4.668 16.993 0.648 1.00 98.12 210 GLN A N 1
ATOM 1616 C CA . GLN A 1 210 ? 3.610 16.231 1.295 1.00 98.12 210 GLN A CA 1
ATOM 1617 C C . GLN A 1 210 ? 3.533 14.802 0.752 1.00 98.12 210 GLN A C 1
ATOM 1619 O O . GLN A 1 210 ? 3.519 14.561 -0.457 1.00 98.12 210 GLN A O 1
ATOM 1624 N N . ILE A 1 211 ? 3.440 13.844 1.672 1.00 98.62 211 ILE A N 1
ATOM 1625 C CA . ILE A 1 211 ? 3.140 12.443 1.390 1.00 98.62 211 ILE A CA 1
ATOM 1626 C C . ILE A 1 211 ? 1.636 12.236 1.580 1.00 98.62 211 ILE A C 1
ATOM 1628 O O . ILE A 1 211 ? 1.110 12.423 2.680 1.00 98.62 211 ILE A O 1
ATOM 1632 N N . SER A 1 212 ? 0.939 11.826 0.521 1.00 98.31 212 SER A N 1
ATOM 1633 C CA . SER A 1 212 ? -0.463 11.429 0.590 1.00 98.31 212 SER A CA 1
ATOM 1634 C C . SER A 1 212 ? -0.585 9.968 1.012 1.00 98.31 212 SER A C 1
ATOM 1636 O O . SER A 1 212 ? -0.038 9.060 0.381 1.00 98.31 212 SER A O 1
ATOM 1638 N N . ALA A 1 213 ? -1.348 9.740 2.076 1.00 98.50 213 ALA A N 1
ATOM 1639 C CA . ALA A 1 213 ? -1.557 8.433 2.670 1.00 98.50 213 ALA A CA 1
ATOM 1640 C C . ALA A 1 213 ? -3.037 8.184 2.992 1.00 98.50 213 ALA A C 1
ATOM 1642 O O . ALA A 1 213 ? -3.871 9.091 2.974 1.00 98.50 213 ALA A O 1
ATOM 1643 N N . TYR A 1 214 ? -3.354 6.931 3.289 1.00 97.81 214 TYR A N 1
ATOM 1644 C CA . TYR A 1 214 ? -4.610 6.515 3.895 1.00 97.81 214 TYR A CA 1
ATOM 1645 C C . TYR A 1 214 ? -4.323 5.781 5.195 1.00 97.81 214 TYR A C 1
ATOM 1647 O O . TYR A 1 214 ? -3.347 5.036 5.291 1.00 97.81 214 TYR A O 1
ATOM 1655 N N . HIS A 1 215 ? -5.195 6.005 6.170 1.00 97.44 215 HIS A N 1
ATOM 1656 C CA . HIS A 1 215 ? -5.285 5.235 7.395 1.00 97.44 215 HIS A CA 1
ATOM 1657 C C . HIS A 1 215 ? -6.526 4.362 7.341 1.00 97.44 215 HIS A C 1
ATOM 1659 O O . HIS A 1 215 ? -7.647 4.874 7.367 1.00 97.44 215 HIS A O 1
ATOM 1665 N N . ASP A 1 216 ? -6.304 3.058 7.257 1.00 95.12 216 ASP A N 1
ATOM 1666 C CA . ASP A 1 216 ? -7.343 2.045 7.329 1.00 95.12 216 ASP A CA 1
ATOM 1667 C C . ASP A 1 216 ? -7.342 1.443 8.737 1.00 95.12 216 ASP A C 1
ATOM 1669 O O . ASP A 1 216 ? -6.295 1.086 9.289 1.00 95.12 216 ASP A O 1
ATOM 1673 N N . GLN A 1 217 ? -8.517 1.351 9.345 1.00 93.19 217 GLN A N 1
ATOM 1674 C CA . GLN A 1 217 ? -8.679 0.795 10.681 1.00 93.19 217 GLN A CA 1
ATOM 1675 C C . GLN A 1 217 ? -10.012 0.061 10.810 1.00 93.19 217 GLN A C 1
ATOM 1677 O O . GLN A 1 217 ? -10.981 0.429 10.148 1.00 93.19 217 GLN A O 1
ATOM 1682 N N . PRO A 1 218 ? -10.105 -0.948 11.678 1.00 88.81 218 PRO A N 1
ATOM 1683 C CA . PRO A 1 218 ? -11.388 -1.554 12.015 1.00 88.81 218 PRO A CA 1
ATOM 1684 C C . PRO A 1 218 ? -12.346 -0.503 12.597 1.00 88.81 218 PRO A C 1
ATOM 1686 O O . PRO A 1 218 ? -11.944 0.344 13.395 1.00 88.81 218 PRO A O 1
ATOM 1689 N N . ILE A 1 219 ? -13.622 -0.568 12.209 1.00 83.69 219 ILE A N 1
ATOM 1690 C CA . ILE A 1 219 ? -14.689 0.293 12.751 1.00 83.69 219 ILE A CA 1
ATOM 1691 C C . ILE A 1 219 ? -14.888 0.027 14.252 1.00 83.69 219 ILE A C 1
ATOM 1693 O O . ILE A 1 219 ? -15.254 0.934 15.002 1.00 83.69 219 ILE A O 1
ATOM 1697 N N . GLU A 1 220 ? -14.608 -1.198 14.703 1.00 74.69 220 GLU A N 1
ATOM 1698 C CA . GLU A 1 220 ? -14.825 -1.627 16.081 1.00 74.69 220 GLU A CA 1
ATOM 1699 C C . GLU A 1 220 ? -13.531 -1.800 16.886 1.00 74.69 220 GLU A C 1
ATOM 1701 O O . GLU A 1 220 ? -12.508 -2.328 16.432 1.00 74.69 220 GLU A O 1
ATOM 1706 N N . GLY A 1 221 ? -13.615 -1.380 18.150 1.00 65.44 221 GLY A N 1
ATOM 1707 C CA . GLY A 1 221 ? -12.529 -1.429 19.118 1.00 65.44 221 GLY A CA 1
ATOM 1708 C C . GLY A 1 221 ? -11.521 -0.300 18.920 1.00 65.44 221 GLY A C 1
ATOM 1709 O O . GLY A 1 221 ? -10.504 -0.444 18.250 1.00 65.44 221 GLY A O 1
ATOM 1710 N N . ASN A 1 222 ? -11.776 0.826 19.580 1.00 58.53 222 ASN A N 1
ATOM 1711 C CA . ASN A 1 222 ? -10.782 1.879 19.745 1.00 58.53 222 ASN A CA 1
ATOM 1712 C C . ASN A 1 222 ? -9.774 1.447 20.811 1.00 58.53 222 ASN A C 1
ATOM 1714 O O . ASN A 1 222 ? -9.949 1.743 21.991 1.00 58.53 222 ASN A O 1
ATOM 1718 N N . SER A 1 223 ? -8.719 0.744 20.413 1.00 65.75 223 SER A N 1
ATOM 1719 C CA . SER A 1 223 ? -7.532 0.626 21.258 1.00 65.75 223 SER A CA 1
ATOM 1720 C C . SER A 1 223 ? -6.351 1.234 20.523 1.00 65.75 223 SER A C 1
ATOM 1722 O O . SER A 1 223 ? -5.910 0.698 19.508 1.00 65.75 223 SER A O 1
ATOM 1724 N N . THR A 1 224 ? -5.835 2.328 21.078 1.00 71.00 224 THR A N 1
ATOM 1725 C CA . THR A 1 224 ? -4.623 3.036 20.638 1.00 71.00 224 THR A CA 1
ATOM 1726 C C . THR A 1 224 ? -3.374 2.157 20.624 1.00 71.00 224 THR A C 1
ATOM 1728 O O . THR A 1 224 ? -2.368 2.550 20.051 1.00 71.00 224 THR A O 1
ATOM 1731 N N . ASP A 1 225 ? -3.447 0.968 21.221 1.00 82.44 225 ASP A N 1
ATOM 1732 C CA . ASP A 1 225 ? -2.315 0.059 21.407 1.00 82.44 225 ASP A CA 1
ATOM 1733 C C . ASP A 1 225 ? -2.255 -1.045 20.337 1.00 82.44 225 ASP A C 1
ATOM 1735 O O . ASP A 1 225 ? -1.422 -1.951 20.401 1.00 82.44 225 ASP A O 1
ATOM 1739 N N . ARG A 1 226 ? -3.150 -0.999 19.340 1.00 90.31 226 ARG A N 1
ATOM 1740 C CA . ARG A 1 226 ? -3.130 -1.944 18.217 1.00 90.31 226 ARG A CA 1
ATOM 1741 C C . ARG A 1 226 ? -1.850 -1.770 17.398 1.00 90.31 226 ARG A C 1
ATOM 1743 O O . ARG A 1 226 ? -1.445 -0.628 17.156 1.00 90.31 226 ARG A O 1
ATOM 1750 N N . PRO A 1 227 ? -1.222 -2.867 16.934 1.00 95.81 227 PRO A N 1
ATOM 1751 C CA . PRO A 1 227 ? -0.078 -2.768 16.041 1.00 95.81 227 PRO A CA 1
ATOM 1752 C C . PRO A 1 227 ? -0.438 -2.000 14.765 1.00 95.81 227 PRO A C 1
ATOM 1754 O O . PRO A 1 227 ? -1.564 -2.091 14.264 1.00 95.81 227 PRO A O 1
ATOM 1757 N N . VAL A 1 228 ? 0.536 -1.265 14.235 1.00 98.06 228 VAL A N 1
ATOM 1758 C CA . VAL A 1 228 ? 0.372 -0.456 13.025 1.00 98.06 228 VAL A CA 1
ATOM 1759 C C . VAL A 1 228 ? 1.184 -1.065 11.894 1.00 98.06 228 VAL A C 1
ATOM 1761 O O . VAL A 1 228 ? 2.381 -1.306 12.040 1.00 98.06 228 VAL A O 1
ATOM 1764 N N . VAL A 1 229 ? 0.543 -1.293 10.756 1.00 98.62 229 VAL A N 1
ATOM 1765 C CA . VAL A 1 229 ? 1.173 -1.761 9.525 1.00 98.62 229 VAL A CA 1
ATOM 1766 C C . VAL A 1 229 ? 1.455 -0.560 8.629 1.00 98.62 229 VAL A C 1
ATOM 1768 O O . VAL A 1 229 ? 0.545 0.195 8.310 1.00 98.62 229 VAL A O 1
ATOM 1771 N N . VAL A 1 230 ? 2.698 -0.387 8.191 1.00 98.69 230 VAL A N 1
ATOM 1772 C CA . VAL A 1 230 ? 3.091 0.612 7.188 1.00 98.69 230 VAL A CA 1
ATOM 1773 C C . VAL A 1 230 ? 3.346 -0.100 5.872 1.00 98.69 230 VAL A C 1
ATOM 1775 O O . VAL A 1 230 ? 4.263 -0.915 5.792 1.00 98.69 230 VAL A O 1
ATOM 1778 N N . ILE A 1 231 ? 2.557 0.205 4.844 1.00 98.69 231 ILE A N 1
ATOM 1779 C CA . ILE A 1 231 ? 2.686 -0.406 3.519 1.00 98.69 231 ILE A CA 1
ATOM 1780 C C . ILE A 1 231 ? 3.387 0.565 2.571 1.00 98.69 231 ILE A C 1
ATOM 1782 O O . ILE A 1 231 ? 2.838 1.614 2.228 1.00 98.69 231 ILE A O 1
ATOM 1786 N N . ALA A 1 232 ? 4.587 0.184 2.140 1.00 98.25 232 ALA A N 1
ATOM 1787 C CA . ALA A 1 232 ? 5.379 0.887 1.143 1.00 98.25 232 ALA A CA 1
ATOM 1788 C C . ALA A 1 232 ? 5.180 0.233 -0.237 1.00 98.25 232 ALA A C 1
ATOM 1790 O O . ALA A 1 232 ? 5.634 -0.905 -0.429 1.00 98.25 232 ALA A O 1
ATOM 1791 N N . PRO A 1 233 ? 4.526 0.921 -1.193 1.00 97.25 233 PRO A N 1
ATOM 1792 C CA . PRO A 1 233 ? 4.320 0.376 -2.529 1.00 97.25 233 PRO A CA 1
ATOM 1793 C C . PRO A 1 233 ? 5.648 0.261 -3.281 1.00 97.25 233 PRO A C 1
ATOM 1795 O O . PRO A 1 233 ? 6.595 1.011 -3.011 1.00 97.25 233 PRO A O 1
ATOM 1798 N N . GLY A 1 234 ? 5.712 -0.688 -4.215 1.00 95.12 234 GLY A N 1
ATOM 1799 C CA . GLY A 1 234 ? 6.842 -0.876 -5.110 1.00 95.12 234 GLY A CA 1
ATOM 1800 C C . GLY A 1 234 ? 6.986 0.246 -6.139 1.00 95.12 234 GLY A C 1
ATOM 1801 O O . GLY A 1 234 ? 6.171 1.163 -6.241 1.00 95.12 234 GLY A O 1
ATOM 1802 N N . TYR A 1 235 ? 8.060 0.171 -6.923 1.00 92.00 235 TYR A N 1
ATOM 1803 C CA . TYR A 1 235 ? 8.287 1.113 -8.016 1.00 92.00 235 TYR A CA 1
ATOM 1804 C C . TYR A 1 235 ? 7.222 0.946 -9.108 1.00 92.00 235 TYR A C 1
ATOM 1806 O O . TYR A 1 235 ? 6.950 -0.174 -9.534 1.00 92.00 235 TYR A O 1
ATOM 1814 N N . GLY A 1 236 ? 6.645 2.054 -9.570 1.00 91.62 236 GLY A N 1
ATOM 1815 C CA . GLY A 1 236 ? 5.524 2.066 -10.514 1.00 91.62 236 GLY A CA 1
ATOM 1816 C C . GLY A 1 236 ? 4.160 1.744 -9.890 1.00 91.62 236 GLY A C 1
ATOM 1817 O O . GLY A 1 236 ? 3.154 1.817 -10.589 1.00 91.62 236 GLY A O 1
ATOM 1818 N N . GLU A 1 237 ? 4.109 1.434 -8.593 1.00 94.56 237 GLU A N 1
ATOM 1819 C CA . GLU A 1 237 ? 2.881 1.133 -7.853 1.00 94.56 237 GLU A CA 1
ATOM 1820 C C . GLU A 1 237 ? 2.470 2.298 -6.940 1.00 94.56 237 GLU A C 1
ATOM 1822 O O . GLU A 1 237 ? 3.231 3.216 -6.637 1.00 94.56 237 GLU A O 1
ATOM 1827 N N . THR A 1 238 ? 1.238 2.254 -6.462 1.00 95.81 238 THR A N 1
ATOM 1828 C CA . THR A 1 238 ? 0.638 3.254 -5.580 1.00 95.81 238 THR A CA 1
ATOM 1829 C C . THR A 1 238 ? 0.037 2.581 -4.350 1.00 95.81 238 THR A C 1
ATOM 1831 O O . THR A 1 238 ? -0.179 1.369 -4.302 1.00 95.81 238 THR A O 1
ATOM 1834 N N . LYS A 1 239 ? -0.354 3.372 -3.353 1.00 94.69 239 LYS A N 1
ATOM 1835 C CA . LYS A 1 239 ? -1.115 2.906 -2.186 1.00 94.69 239 LYS A CA 1
ATOM 1836 C C . LYS A 1 239 ? -2.444 2.231 -2.534 1.00 94.69 239 LYS A C 1
ATOM 1838 O O . LYS A 1 239 ? -3.055 1.623 -1.657 1.00 94.69 239 LYS A O 1
ATOM 1843 N N . ARG A 1 240 ? -2.946 2.367 -3.768 1.00 91.94 240 ARG A N 1
ATOM 1844 C CA . ARG A 1 240 ? -4.181 1.704 -4.221 1.00 91.94 240 ARG A CA 1
ATOM 1845 C C . ARG A 1 240 ? -3.957 0.238 -4.574 1.00 91.94 240 ARG A C 1
ATOM 1847 O O . ARG A 1 240 ? -4.849 -0.566 -4.330 1.00 91.94 240 ARG A O 1
ATOM 1854 N N . ASP A 1 241 ? -2.769 -0.115 -5.052 1.00 91.88 241 ASP A N 1
ATOM 1855 C CA . ASP A 1 241 ? -2.422 -1.489 -5.439 1.00 91.88 241 ASP A CA 1
ATOM 1856 C C . ASP A 1 241 ? -2.398 -2.446 -4.233 1.00 91.88 241 ASP A C 1
ATOM 1858 O O . ASP A 1 241 ? -2.524 -3.657 -4.375 1.00 91.88 241 ASP A O 1
ATOM 1862 N N . TYR A 1 242 ? -2.332 -1.887 -3.021 1.00 93.81 242 TYR A N 1
ATOM 1863 C CA . TYR A 1 242 ? -2.305 -2.620 -1.757 1.00 93.81 242 TYR A CA 1
ATOM 1864 C C . TYR A 1 242 ? -3.620 -2.558 -0.973 1.00 93.81 242 TYR A C 1
ATOM 1866 O O . TYR A 1 242 ? -3.642 -2.946 0.196 1.00 93.81 242 TYR A O 1
ATOM 1874 N N . LEU A 1 243 ? -4.720 -2.086 -1.576 1.00 88.69 243 LEU A N 1
ATOM 1875 C CA . LEU A 1 243 ? -5.994 -1.897 -0.870 1.00 88.69 243 LEU A CA 1
ATOM 1876 C C . LEU A 1 243 ? -6.504 -3.198 -0.234 1.00 88.69 243 LEU A C 1
ATOM 1878 O O . LEU A 1 243 ? -6.817 -3.220 0.953 1.00 88.69 243 LEU A O 1
ATOM 1882 N N . THR A 1 244 ? -6.508 -4.295 -0.993 1.00 85.19 244 THR A N 1
ATOM 1883 C CA . THR A 1 244 ? -6.929 -5.615 -0.505 1.00 85.19 244 THR A CA 1
ATOM 1884 C C . THR A 1 244 ? -6.111 -6.065 0.707 1.00 85.19 244 THR A C 1
ATOM 1886 O O . THR A 1 244 ? -6.670 -6.506 1.710 1.00 85.19 244 THR A O 1
ATOM 1889 N N . LEU A 1 245 ? -4.784 -5.912 0.649 1.00 90.94 245 LEU A N 1
ATOM 1890 C CA . LEU A 1 245 ? -3.901 -6.289 1.752 1.00 90.94 245 LEU A CA 1
ATOM 1891 C C . LEU A 1 245 ? -4.110 -5.389 2.977 1.00 90.94 245 LEU A C 1
ATOM 1893 O O . LEU A 1 245 ? -4.123 -5.873 4.109 1.00 90.94 245 LEU A O 1
ATOM 1897 N N . ALA A 1 246 ? -4.307 -4.089 2.761 1.00 93.81 246 ALA A N 1
ATOM 1898 C CA . ALA A 1 246 ? -4.609 -3.150 3.831 1.00 93.81 246 ALA A CA 1
ATOM 1899 C C . ALA A 1 246 ? -5.929 -3.501 4.528 1.00 93.81 246 ALA A C 1
ATOM 1901 O O . ALA A 1 246 ? -5.990 -3.535 5.754 1.00 93.81 246 ALA A O 1
ATOM 1902 N N . TYR A 1 247 ? -6.963 -3.842 3.760 1.00 90.56 247 TYR A N 1
ATOM 1903 C CA . TYR A 1 247 ? -8.266 -4.221 4.303 1.00 90.56 247 TYR A CA 1
ATOM 1904 C C . TYR A 1 247 ? -8.205 -5.552 5.039 1.00 90.56 247 TYR A C 1
ATOM 1906 O O . TYR A 1 247 ? -8.836 -5.688 6.087 1.00 90.56 247 TYR A O 1
ATOM 1914 N N . TYR A 1 248 ? -7.401 -6.500 4.555 1.00 87.44 248 TYR A N 1
ATOM 1915 C CA . TYR A 1 248 ? -7.122 -7.731 5.284 1.00 87.44 248 TYR A CA 1
ATOM 1916 C C . TYR A 1 248 ? -6.520 -7.431 6.664 1.00 87.44 248 TYR A C 1
ATOM 1918 O O . TYR A 1 248 ? -7.054 -7.888 7.673 1.00 87.44 248 TYR A O 1
ATOM 1926 N N . PHE A 1 249 ? -5.463 -6.617 6.747 1.00 93.69 249 PHE A N 1
ATOM 1927 C CA . PHE A 1 249 ? -4.869 -6.250 8.037 1.00 93.69 249 PHE A CA 1
ATOM 1928 C C . PHE A 1 249 ? -5.846 -5.472 8.930 1.00 93.69 249 PHE A C 1
ATOM 1930 O O . PHE A 1 249 ? -6.007 -5.816 10.101 1.00 93.69 249 PHE A O 1
ATOM 1937 N N . ALA A 1 250 ? -6.543 -4.471 8.389 1.00 92.38 250 ALA A N 1
ATOM 1938 C CA . ALA A 1 250 ? -7.485 -3.661 9.155 1.00 92.38 250 ALA A CA 1
ATOM 1939 C C . ALA A 1 250 ? -8.652 -4.493 9.709 1.00 92.38 250 ALA A C 1
ATOM 1941 O O . ALA A 1 250 ? -8.987 -4.385 10.889 1.00 92.38 250 ALA A O 1
ATOM 1942 N N . SER A 1 251 ? -9.207 -5.403 8.905 1.00 86.31 251 SER A N 1
ATOM 1943 C CA . SER A 1 251 ? -10.266 -6.328 9.342 1.00 86.31 251 SER A CA 1
ATOM 1944 C C . SER A 1 251 ? -9.790 -7.296 10.431 1.00 86.31 251 SER A C 1
ATOM 1946 O O . SER A 1 251 ? -10.594 -7.770 11.225 1.00 86.31 251 SER A O 1
ATOM 1948 N N . ASN A 1 252 ? -8.479 -7.550 10.513 1.00 87.44 252 ASN A N 1
ATOM 1949 C CA . ASN A 1 252 ? -7.847 -8.366 11.552 1.00 87.44 252 ASN A CA 1
ATOM 1950 C C . ASN A 1 252 ? -7.348 -7.545 12.758 1.00 87.44 252 ASN A C 1
ATOM 1952 O O . ASN A 1 252 ? -6.545 -8.032 13.553 1.00 87.44 252 ASN A O 1
ATOM 1956 N N . GLY A 1 253 ? -7.816 -6.305 12.923 1.00 89.88 253 GLY A N 1
ATOM 1957 C CA . GLY A 1 253 ? -7.567 -5.519 14.133 1.00 89.88 253 GLY A CA 1
ATOM 1958 C C . GLY A 1 253 ? -6.325 -4.628 14.093 1.00 89.88 253 GLY A C 1
ATOM 1959 O O . GLY A 1 253 ? -5.982 -4.042 15.117 1.00 89.88 253 GLY A O 1
ATOM 1960 N N . TYR A 1 254 ? -5.649 -4.503 12.951 1.00 94.69 254 TYR A N 1
ATOM 1961 C CA . TYR A 1 254 ? -4.477 -3.637 12.809 1.00 94.69 254 TYR A CA 1
ATOM 1962 C C . TYR A 1 254 ? -4.885 -2.223 12.385 1.00 94.69 254 TYR A C 1
ATOM 1964 O O . TYR A 1 254 ? -5.863 -2.032 11.665 1.00 94.69 254 TYR A O 1
ATOM 1972 N N . HIS A 1 255 ? -4.101 -1.219 12.773 1.00 96.25 255 HIS A N 1
ATOM 1973 C CA . HIS A 1 255 ? -4.088 0.030 12.013 1.00 96.25 255 HIS A CA 1
ATOM 1974 C C . HIS A 1 255 ? -3.210 -0.167 10.781 1.00 96.25 255 HIS A C 1
ATOM 1976 O O . HIS A 1 255 ? -2.178 -0.832 10.865 1.00 96.25 255 HIS A O 1
ATOM 1982 N N . VAL A 1 256 ? -3.576 0.426 9.652 1.00 97.94 256 VAL A N 1
ATOM 1983 C CA . VAL A 1 256 ? -2.784 0.342 8.425 1.00 97.94 256 VAL A CA 1
ATOM 1984 C C . VAL A 1 256 ? -2.583 1.731 7.852 1.00 97.94 256 VAL A C 1
ATOM 1986 O O . VAL A 1 256 ? -3.541 2.468 7.656 1.00 97.94 256 VAL A O 1
ATOM 1989 N N . VAL A 1 257 ? -1.332 2.083 7.573 1.00 98.62 257 VAL A N 1
ATOM 1990 C CA . VAL A 1 257 ? -0.946 3.297 6.859 1.00 98.62 257 VAL A CA 1
ATOM 1991 C C . VAL A 1 257 ? -0.327 2.893 5.530 1.00 98.62 257 VAL A C 1
ATOM 1993 O O . VAL A 1 257 ? 0.754 2.309 5.481 1.00 98.62 257 VAL A O 1
ATOM 1996 N N . ARG A 1 258 ? -1.013 3.223 4.440 1.00 98.25 258 ARG A N 1
ATOM 1997 C CA . ARG A 1 258 ? -0.544 3.023 3.061 1.00 98.25 258 ARG A CA 1
ATOM 1998 C C . ARG A 1 258 ? -0.361 4.378 2.398 1.00 98.25 258 ARG A C 1
ATOM 2000 O O . ARG A 1 258 ? -1.202 5.259 2.567 1.00 98.25 258 ARG A O 1
ATOM 2007 N N . TYR A 1 259 ? 0.725 4.567 1.663 1.00 98.69 259 TYR A N 1
ATOM 2008 C CA . TYR A 1 259 ? 1.119 5.887 1.167 1.00 98.69 259 TYR A CA 1
ATOM 2009 C C . TYR A 1 259 ? 1.729 5.818 -0.230 1.00 98.69 259 TYR A C 1
ATOM 2011 O O . TYR A 1 259 ? 2.153 4.750 -0.660 1.00 98.69 259 TYR A O 1
ATOM 2019 N N . ASP A 1 260 ? 1.759 6.948 -0.935 1.00 98.25 260 ASP A N 1
ATOM 2020 C CA . ASP A 1 260 ? 2.526 7.078 -2.178 1.00 98.25 260 ASP A CA 1
ATOM 2021 C C . ASP A 1 260 ? 3.873 7.745 -1.876 1.00 98.25 260 ASP A C 1
ATOM 2023 O O . ASP A 1 260 ? 3.922 8.713 -1.116 1.00 98.25 260 ASP A O 1
ATOM 2027 N N . HIS A 1 261 ? 4.970 7.275 -2.467 1.00 98.00 261 HIS A N 1
ATOM 2028 C CA . HIS A 1 261 ? 6.263 7.968 -2.346 1.00 98.00 261 HIS A CA 1
ATOM 2029 C C . HIS A 1 261 ? 6.210 9.345 -3.032 1.00 98.00 261 HIS A C 1
ATOM 2031 O O . HIS A 1 261 ? 5.453 9.538 -3.987 1.00 98.00 261 HIS A O 1
ATOM 2037 N N . THR A 1 262 ? 7.000 10.313 -2.565 1.00 97.94 262 THR A N 1
ATOM 2038 C CA . THR A 1 262 ? 7.176 11.588 -3.270 1.00 97.94 262 THR A CA 1
ATOM 2039 C C . THR A 1 262 ? 8.018 11.387 -4.521 1.00 97.94 262 THR A C 1
ATOM 2041 O O . THR A 1 262 ? 8.791 10.434 -4.639 1.00 97.94 262 THR A O 1
A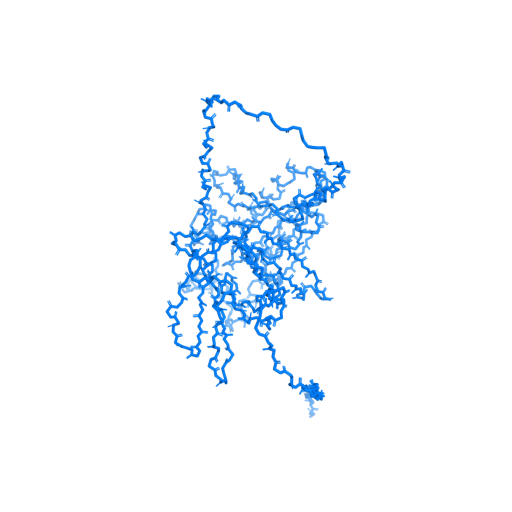TOM 2044 N N . ASN A 1 263 ? 7.854 12.292 -5.487 1.00 96.56 263 ASN A N 1
ATOM 2045 C CA . ASN A 1 263 ? 8.471 12.183 -6.806 1.00 96.56 263 ASN A CA 1
ATOM 2046 C C . ASN A 1 263 ? 8.206 10.826 -7.473 1.00 96.56 263 ASN A C 1
ATOM 2048 O O . ASN A 1 263 ? 9.032 10.381 -8.252 1.00 96.56 263 ASN A O 1
ATOM 2052 N N . HIS A 1 264 ? 7.086 10.167 -7.176 1.00 95.38 264 HIS A N 1
ATOM 2053 C CA . HIS A 1 264 ? 6.706 8.864 -7.717 1.00 95.38 264 HIS A CA 1
ATOM 2054 C C . HIS A 1 264 ? 5.328 8.953 -8.379 1.00 95.38 264 HIS A C 1
ATOM 2056 O O . HIS A 1 264 ? 4.642 9.972 -8.284 1.00 95.38 264 HIS A O 1
ATOM 2062 N N . VAL A 1 265 ? 4.900 7.892 -9.062 1.00 91.00 265 VAL A N 1
ATOM 2063 C CA . VAL A 1 265 ? 3.499 7.794 -9.482 1.00 91.00 265 VAL A CA 1
ATOM 2064 C C . VAL A 1 265 ? 2.600 7.734 -8.239 1.00 91.00 265 VAL A C 1
ATOM 2066 O O . VAL A 1 265 ? 2.883 6.982 -7.305 1.00 91.00 265 VAL A O 1
ATOM 2069 N N . GLY A 1 266 ? 1.544 8.554 -8.202 1.00 94.12 266 GLY A N 1
ATOM 2070 C CA . GLY A 1 266 ? 0.646 8.654 -7.048 1.00 94.12 266 GLY A CA 1
ATOM 2071 C C . GLY A 1 266 ? 0.108 10.064 -6.797 1.00 94.12 266 GLY A C 1
ATOM 2072 O O . GLY A 1 266 ? 0.065 10.900 -7.697 1.00 94.12 266 GLY A O 1
ATOM 2073 N N . GLU A 1 267 ? -0.345 10.296 -5.565 1.00 96.12 267 GLU A N 1
ATOM 2074 C CA . GLU A 1 267 ? -0.954 11.550 -5.089 1.00 96.12 267 GLU A CA 1
ATOM 2075 C C . GLU A 1 267 ? -0.049 12.355 -4.145 1.00 96.12 267 GLU A C 1
ATOM 2077 O O . GLU A 1 267 ? -0.474 13.389 -3.633 1.00 96.12 267 GLU A O 1
ATOM 2082 N N . SER A 1 268 ? 1.161 11.866 -3.872 1.00 97.94 268 SER A N 1
ATOM 2083 C CA . SER A 1 268 ? 2.186 12.601 -3.126 1.00 97.94 268 SER A CA 1
ATOM 2084 C C . SER A 1 268 ? 2.896 13.617 -4.015 1.00 97.94 268 SER A C 1
ATOM 2086 O O . SER A 1 268 ? 2.909 13.492 -5.239 1.00 97.94 268 SER A O 1
ATOM 2088 N N . ASP A 1 269 ? 3.516 14.615 -3.393 1.00 98.00 269 ASP A N 1
ATOM 2089 C CA . ASP A 1 269 ? 4.159 15.711 -4.111 1.00 98.00 269 ASP A CA 1
ATOM 2090 C C . ASP A 1 269 ? 5.356 15.265 -4.956 1.00 98.00 269 ASP A C 1
ATOM 2092 O O . ASP A 1 269 ? 6.081 14.326 -4.625 1.00 98.00 269 ASP A O 1
ATOM 2096 N N . GLY A 1 270 ? 5.638 16.040 -6.003 1.00 95.88 270 GLY A N 1
ATOM 2097 C CA . GLY A 1 270 ? 6.826 15.885 -6.835 1.00 95.88 270 GLY A CA 1
ATOM 2098 C C . GLY A 1 270 ? 6.547 15.304 -8.216 1.00 95.88 270 GLY A C 1
ATOM 2099 O O . GLY A 1 270 ? 5.416 15.001 -8.585 1.00 95.88 270 GLY A O 1
ATOM 2100 N N . LEU A 1 271 ? 7.605 15.188 -9.014 1.00 91.62 271 LEU A N 1
ATOM 2101 C CA . LEU A 1 271 ? 7.527 14.711 -10.395 1.00 91.62 271 LEU A CA 1
ATOM 2102 C C . LEU A 1 271 ? 8.078 13.289 -10.455 1.00 91.62 271 LEU A C 1
ATOM 2104 O O . LEU A 1 271 ? 9.180 13.051 -9.974 1.00 91.62 271 LEU A O 1
ATOM 2108 N N . HIS A 1 272 ? 7.327 12.357 -11.049 1.00 87.75 272 HIS A N 1
ATOM 2109 C CA . HIS A 1 272 ? 7.643 10.920 -11.019 1.00 87.75 272 HIS A CA 1
ATOM 2110 C C . HIS A 1 272 ? 9.031 10.553 -11.581 1.00 87.75 272 HIS A C 1
ATOM 2112 O O . HIS A 1 272 ? 9.607 9.546 -11.192 1.00 87.75 272 HIS A O 1
ATOM 2118 N N . TYR A 1 273 ? 9.587 11.366 -12.482 1.00 87.25 273 TYR A N 1
ATOM 2119 C CA . TYR A 1 273 ? 10.925 11.17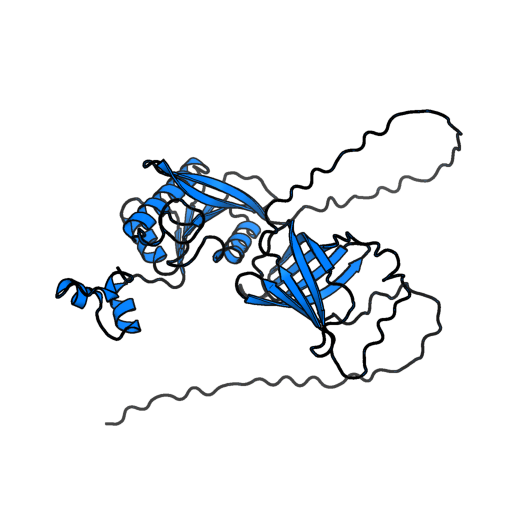4 -13.055 1.00 87.25 273 TYR A CA 1
ATOM 2120 C C . TYR A 1 273 ? 12.066 11.695 -12.161 1.00 87.25 273 TYR A C 1
ATOM 2122 O O . TYR A 1 273 ? 13.230 11.584 -12.525 1.00 87.25 273 TYR A O 1
ATOM 2130 N N . HIS A 1 274 ? 11.751 12.274 -10.999 1.00 91.44 274 HIS A N 1
ATOM 2131 C CA . HIS A 1 274 ? 12.723 12.601 -9.951 1.00 91.44 274 HIS A CA 1
ATOM 2132 C C . HIS A 1 274 ? 12.762 11.542 -8.837 1.00 91.44 274 HIS A C 1
ATOM 2134 O O . HIS A 1 274 ? 13.408 11.766 -7.809 1.00 91.44 274 HIS A O 1
ATOM 2140 N N . VAL A 1 275 ? 12.053 10.415 -8.990 1.00 92.94 275 VAL A N 1
ATOM 2141 C CA . VAL A 1 275 ? 12.143 9.305 -8.038 1.00 92.94 275 VAL A CA 1
ATOM 2142 C C . VAL A 1 275 ? 13.588 8.824 -7.947 1.00 92.94 275 VAL A C 1
ATOM 2144 O O . VAL A 1 275 ? 14.284 8.655 -8.940 1.00 92.94 275 VAL A O 1
ATOM 2147 N N . SER A 1 276 ? 14.021 8.536 -6.730 1.00 92.88 276 SER A N 1
ATOM 2148 C CA . SER A 1 276 ? 15.202 7.725 -6.463 1.00 92.88 276 SER A CA 1
ATOM 2149 C C . SER A 1 276 ? 14.925 6.772 -5.302 1.00 92.88 276 SER A C 1
ATOM 2151 O O . SER A 1 276 ? 14.080 7.040 -4.439 1.00 92.88 276 SER A O 1
ATOM 2153 N N . LEU A 1 277 ? 15.686 5.679 -5.215 1.00 93.06 277 LEU A N 1
ATOM 2154 C CA . LEU A 1 277 ? 15.612 4.780 -4.055 1.00 93.06 277 LEU A CA 1
ATOM 2155 C C . LEU A 1 277 ? 15.952 5.506 -2.742 1.00 93.06 277 LEU A C 1
ATOM 2157 O O . LEU A 1 277 ? 15.403 5.171 -1.694 1.00 93.06 277 LEU A O 1
ATOM 2161 N N . SER A 1 278 ? 16.822 6.521 -2.796 1.00 94.06 278 SER A N 1
ATOM 2162 C CA . SER A 1 278 ? 17.140 7.374 -1.647 1.00 94.06 278 SER A CA 1
ATOM 2163 C C . SER A 1 278 ? 15.936 8.209 -1.213 1.00 94.06 278 SER A C 1
ATOM 2165 O O . SER A 1 278 ? 15.606 8.211 -0.032 1.00 94.06 278 SER A O 1
ATOM 2167 N N . SER A 1 279 ? 15.224 8.848 -2.149 1.00 94.75 279 SER A N 1
ATOM 2168 C CA . SER A 1 279 ? 14.013 9.605 -1.802 1.00 94.75 279 SER A CA 1
ATOM 2169 C C . SER A 1 279 ? 12.905 8.708 -1.247 1.00 94.75 279 SER A C 1
ATOM 2171 O O . SER A 1 279 ? 12.310 9.062 -0.234 1.00 94.75 279 SER A O 1
ATOM 2173 N N . MET A 1 280 ? 12.699 7.513 -1.820 1.00 97.12 280 MET A N 1
ATOM 2174 C CA . MET A 1 280 ? 11.727 6.541 -1.296 1.00 97.12 280 MET A CA 1
ATOM 2175 C C . MET A 1 280 ? 12.093 6.077 0.126 1.00 97.12 280 MET A C 1
ATOM 2177 O O . MET A 1 280 ? 11.216 5.811 0.947 1.00 97.12 280 MET A O 1
ATOM 2181 N N . LYS A 1 281 ? 13.394 5.983 0.444 1.00 97.00 281 LYS A N 1
ATOM 2182 C CA . LYS A 1 281 ? 13.889 5.649 1.793 1.00 97.00 281 LYS A CA 1
ATOM 2183 C C . LYS A 1 281 ? 13.550 6.751 2.782 1.00 97.00 281 LYS A C 1
ATOM 2185 O O . LYS A 1 281 ? 13.050 6.464 3.869 1.00 97.00 281 LYS A O 1
ATOM 2190 N N . ASP A 1 282 ? 13.788 7.996 2.392 1.00 96.62 282 ASP A N 1
ATOM 2191 C CA . ASP A 1 282 ? 13.476 9.152 3.225 1.00 96.62 282 ASP A CA 1
ATOM 2192 C C . ASP A 1 282 ? 11.962 9.272 3.465 1.00 96.62 282 ASP A C 1
ATOM 2194 O O . ASP A 1 282 ? 11.538 9.617 4.574 1.00 96.62 282 ASP A O 1
ATOM 2198 N N . ASP A 1 283 ? 11.141 8.932 2.466 1.00 98.12 283 ASP A N 1
ATOM 2199 C CA . ASP A 1 283 ? 9.684 8.853 2.602 1.00 98.12 283 ASP A CA 1
ATOM 2200 C C . ASP A 1 283 ? 9.278 7.757 3.580 1.00 98.12 283 ASP A C 1
ATOM 2202 O O . ASP A 1 283 ? 8.556 8.037 4.536 1.00 98.12 283 ASP A O 1
ATOM 2206 N N . PHE A 1 284 ? 9.805 6.541 3.407 1.00 98.19 284 PHE A N 1
ATOM 2207 C CA . PHE A 1 284 ? 9.536 5.418 4.306 1.00 98.19 284 PHE A CA 1
ATOM 2208 C C . PHE A 1 284 ? 9.861 5.764 5.763 1.00 98.19 284 PHE A C 1
ATOM 2210 O O . PHE A 1 284 ? 9.024 5.596 6.649 1.00 98.19 284 PHE A O 1
ATOM 2217 N N . GLN A 1 285 ? 11.045 6.329 6.015 1.00 97.81 285 GLN A N 1
ATOM 2218 C CA . GLN A 1 285 ? 11.446 6.765 7.355 1.00 97.81 285 GLN A CA 1
ATOM 2219 C C . GLN A 1 285 ? 10.567 7.903 7.884 1.00 97.81 285 GLN A C 1
ATOM 2221 O O . GLN A 1 285 ? 10.331 7.984 9.089 1.00 97.81 285 GLN A O 1
ATOM 2226 N N . THR A 1 286 ? 10.086 8.797 7.018 1.00 98.38 286 THR A N 1
ATOM 2227 C CA . THR A 1 286 ? 9.180 9.880 7.423 1.00 98.38 286 THR A CA 1
ATOM 2228 C C . THR A 1 286 ? 7.819 9.336 7.838 1.00 98.38 286 THR A C 1
ATOM 2230 O O . THR A 1 286 ? 7.323 9.705 8.902 1.00 98.38 286 THR A O 1
ATOM 2233 N N . VAL A 1 287 ? 7.256 8.402 7.071 1.00 98.44 287 VAL A N 1
ATOM 2234 C CA . VAL A 1 287 ? 5.993 7.738 7.415 1.00 98.44 287 VAL A CA 1
ATOM 2235 C C . VAL A 1 287 ? 6.146 6.909 8.691 1.00 98.44 287 VAL A C 1
ATOM 2237 O O . VAL A 1 287 ? 5.315 7.023 9.587 1.00 98.44 287 VAL A O 1
ATOM 2240 N N . ALA A 1 288 ? 7.231 6.145 8.840 1.00 97.88 288 ALA A N 1
ATOM 2241 C CA . ALA A 1 288 ? 7.493 5.376 10.058 1.00 97.88 288 ALA A CA 1
ATOM 2242 C C . ALA A 1 288 ? 7.626 6.277 11.301 1.00 97.88 288 ALA A C 1
ATOM 2244 O O . ALA A 1 288 ? 7.062 5.972 12.354 1.00 97.88 288 ALA A O 1
ATOM 2245 N N . ARG A 1 289 ? 8.302 7.431 11.179 1.00 97.44 289 ARG A N 1
ATOM 2246 C CA . ARG A 1 289 ? 8.381 8.445 12.247 1.00 97.44 289 ARG A CA 1
ATOM 2247 C C . ARG A 1 289 ? 7.017 9.045 12.576 1.00 97.44 289 ARG A C 1
ATOM 2249 O O . ARG A 1 289 ? 6.692 9.170 13.754 1.00 97.44 289 ARG A O 1
ATOM 2256 N N . TYR A 1 290 ? 6.216 9.378 11.565 1.00 97.69 290 TYR A N 1
ATOM 2257 C CA . TYR A 1 290 ? 4.846 9.854 11.760 1.00 97.69 290 TYR A CA 1
ATOM 2258 C C . TYR A 1 290 ? 3.998 8.820 12.515 1.00 97.69 290 TYR A C 1
ATOM 2260 O O . TYR A 1 290 ? 3.332 9.156 13.496 1.00 97.69 290 TYR A O 1
ATOM 2268 N N . VAL A 1 291 ? 4.080 7.548 12.116 1.00 97.25 291 VAL A N 1
ATOM 2269 C CA . VAL A 1 291 ? 3.377 6.440 12.774 1.00 97.25 291 VAL A CA 1
ATOM 2270 C C . VAL A 1 291 ? 3.838 6.272 14.216 1.00 97.25 291 VAL A C 1
ATOM 2272 O O . VAL A 1 291 ? 2.996 6.183 15.102 1.00 97.25 291 VAL A O 1
ATOM 2275 N N . ARG A 1 292 ? 5.147 6.309 14.489 1.00 96.19 292 ARG A N 1
ATOM 2276 C CA . ARG A 1 292 ? 5.670 6.267 15.863 1.00 96.19 292 ARG A CA 1
ATOM 2277 C C . ARG A 1 292 ? 5.195 7.456 16.701 1.00 96.19 292 ARG A C 1
ATOM 2279 O O . ARG A 1 292 ? 4.932 7.280 17.882 1.00 96.19 292 ARG A O 1
ATOM 2286 N N . GLY A 1 293 ? 5.086 8.649 16.118 1.00 95.69 293 GLY A N 1
ATOM 2287 C CA . GLY A 1 293 ? 4.548 9.823 16.810 1.00 95.69 293 GLY A CA 1
ATOM 2288 C C . GLY A 1 293 ? 3.051 9.708 17.114 1.00 95.69 293 GLY A C 1
ATOM 2289 O O . GLY A 1 293 ? 2.605 10.161 18.163 1.00 95.69 293 GLY A O 1
ATOM 2290 N N . THR A 1 294 ? 2.292 9.072 16.220 1.00 95.06 294 THR A N 1
ATOM 2291 C CA . THR A 1 294 ? 0.832 8.915 16.333 1.00 95.06 294 THR A CA 1
ATOM 2292 C C . THR A 1 294 ? 0.443 7.755 17.255 1.00 95.06 294 THR A C 1
ATOM 2294 O O . THR A 1 294 ? -0.485 7.887 18.049 1.00 95.06 294 THR A O 1
ATOM 2297 N N . TRP A 1 295 ? 1.190 6.647 17.208 1.00 94.81 295 TRP A N 1
ATOM 2298 C CA . TRP A 1 295 ? 1.012 5.463 18.053 1.00 94.81 295 TRP A CA 1
ATOM 2299 C C . TRP A 1 295 ? 2.325 5.100 18.773 1.00 94.81 295 TRP A C 1
ATOM 2301 O O . TRP A 1 295 ? 3.011 4.147 18.386 1.00 94.81 295 TRP A O 1
ATOM 2311 N N . PRO A 1 296 ? 2.705 5.838 19.837 1.00 93.38 296 PRO A N 1
ATOM 2312 C CA . PRO A 1 296 ? 4.009 5.691 20.492 1.00 93.38 296 PRO A CA 1
ATOM 2313 C C . PRO A 1 296 ? 4.309 4.285 21.009 1.00 93.38 296 PRO A C 1
ATOM 2315 O O . PRO A 1 296 ? 5.446 3.818 20.900 1.00 93.38 296 PRO A O 1
ATOM 2318 N N . HIS A 1 297 ? 3.292 3.603 21.539 1.00 92.94 297 HIS A N 1
ATOM 2319 C CA . HIS A 1 297 ? 3.433 2.308 22.209 1.00 92.94 297 HIS A CA 1
ATOM 2320 C C . HIS A 1 297 ? 3.131 1.103 21.315 1.00 92.94 297 HIS A C 1
ATOM 2322 O O . HIS A 1 297 ? 3.430 -0.027 21.699 1.00 92.94 297 HIS A O 1
ATOM 2328 N N . SER A 1 298 ? 2.598 1.321 20.114 1.00 95.12 298 SER A N 1
ATOM 2329 C CA . SER A 1 298 ? 2.270 0.229 19.205 1.00 95.12 298 SER A CA 1
ATOM 2330 C C . SER A 1 298 ? 3.518 -0.371 18.564 1.00 95.12 298 SER A C 1
ATOM 2332 O O . SER A 1 298 ? 4.484 0.323 18.220 1.00 95.12 298 SER A O 1
ATOM 2334 N N . ALA A 1 299 ? 3.489 -1.687 18.353 1.00 96.50 299 ALA A N 1
ATOM 2335 C CA . ALA A 1 299 ? 4.432 -2.340 17.455 1.00 96.50 299 ALA A CA 1
ATOM 2336 C C . ALA A 1 299 ? 4.200 -1.829 16.025 1.00 96.50 299 ALA A C 1
ATOM 2338 O O . ALA A 1 299 ? 3.052 -1.722 15.589 1.00 96.50 299 ALA A O 1
ATOM 2339 N N . ILE A 1 300 ? 5.279 -1.522 15.303 1.00 98.19 300 ILE A N 1
ATOM 2340 C CA . ILE A 1 300 ? 5.198 -1.068 13.909 1.00 98.19 300 ILE A CA 1
ATOM 2341 C C . ILE A 1 300 ? 5.697 -2.196 13.015 1.00 98.19 300 ILE A C 1
ATOM 2343 O O . ILE A 1 300 ? 6.807 -2.696 13.195 1.00 98.19 300 ILE A O 1
ATOM 2347 N N . ILE A 1 301 ? 4.873 -2.603 12.061 1.00 98.69 301 ILE A N 1
ATOM 2348 C CA . ILE A 1 301 ? 5.176 -3.642 11.083 1.00 98.69 301 ILE A CA 1
ATOM 2349 C C . ILE A 1 301 ? 5.333 -2.954 9.730 1.00 98.69 301 ILE A C 1
ATOM 2351 O O . ILE A 1 301 ? 4.393 -2.337 9.242 1.00 98.69 301 ILE A O 1
ATOM 2355 N N . GLY A 1 302 ? 6.502 -3.049 9.107 1.00 98.44 302 GLY A N 1
ATOM 2356 C CA . GLY A 1 302 ? 6.685 -2.591 7.731 1.00 98.44 302 GLY A CA 1
ATOM 2357 C C . GLY A 1 302 ? 6.333 -3.702 6.754 1.00 98.44 302 GLY A C 1
ATOM 2358 O O . GLY A 1 302 ? 6.776 -4.836 6.920 1.00 98.44 302 GLY A O 1
ATOM 2359 N N . VAL A 1 303 ? 5.573 -3.376 5.719 1.00 98.62 303 VAL A N 1
ATO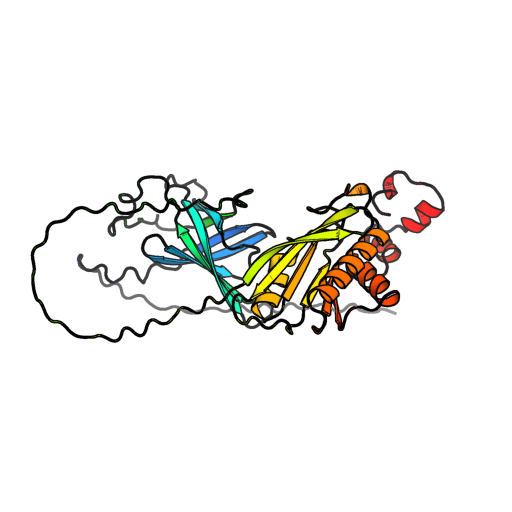M 2360 C CA . VAL A 1 303 ? 5.332 -4.229 4.556 1.00 98.62 303 VAL A CA 1
ATOM 2361 C C . VAL A 1 303 ? 5.866 -3.481 3.348 1.00 98.62 303 VAL A C 1
ATOM 2363 O O . VAL A 1 303 ? 5.401 -2.388 3.039 1.00 98.62 303 VAL A O 1
ATOM 2366 N N . ALA A 1 304 ? 6.857 -4.050 2.674 1.00 98.06 304 ALA A N 1
ATOM 2367 C CA . ALA A 1 304 ? 7.509 -3.395 1.550 1.00 98.06 304 ALA A CA 1
ATOM 2368 C C . ALA A 1 304 ? 7.645 -4.359 0.378 1.00 98.06 304 ALA A C 1
ATOM 2370 O O . ALA A 1 304 ? 8.165 -5.468 0.538 1.00 98.06 304 ALA A O 1
ATOM 2371 N N . ALA A 1 305 ? 7.211 -3.934 -0.801 1.00 95.12 305 ALA A N 1
ATOM 2372 C CA . ALA A 1 305 ? 7.156 -4.792 -1.974 1.00 95.12 305 ALA A CA 1
ATOM 2373 C C . ALA A 1 305 ? 8.165 -4.402 -3.057 1.00 95.12 305 ALA A C 1
ATOM 2375 O O . ALA A 1 305 ? 8.525 -3.231 -3.193 1.00 95.12 305 ALA A O 1
ATOM 2376 N N . SER A 1 306 ? 8.598 -5.371 -3.866 1.00 94.62 306 SER A N 1
ATOM 2377 C CA . SER A 1 306 ? 9.456 -5.120 -5.030 1.00 94.62 306 SER A CA 1
ATOM 2378 C C . SER A 1 306 ? 10.721 -4.325 -4.638 1.00 94.62 306 SER A C 1
ATOM 2380 O O . SER A 1 306 ? 11.424 -4.690 -3.688 1.00 94.62 306 SER A O 1
ATOM 2382 N N . LEU A 1 307 ? 11.032 -3.227 -5.336 1.00 94.31 307 LEU A N 1
ATOM 2383 C CA . LEU A 1 307 ? 12.148 -2.329 -5.017 1.00 94.31 307 LEU A CA 1
ATOM 2384 C C . LEU A 1 307 ? 12.008 -1.639 -3.653 1.00 94.31 307 LEU A C 1
ATOM 2386 O O . LEU A 1 307 ? 13.026 -1.341 -3.019 1.00 94.31 307 LEU A O 1
ATOM 2390 N N . ALA A 1 308 ? 10.787 -1.446 -3.144 1.00 96.75 308 ALA A N 1
ATOM 2391 C CA . ALA A 1 308 ? 10.587 -0.864 -1.822 1.00 96.75 308 ALA A CA 1
ATOM 2392 C C . ALA A 1 308 ? 11.108 -1.777 -0.703 1.00 96.75 308 ALA A C 1
ATOM 2394 O O . ALA A 1 308 ? 11.481 -1.284 0.359 1.00 96.75 308 ALA A O 1
ATOM 2395 N N . SER A 1 309 ? 11.239 -3.092 -0.927 1.00 96.81 309 SER A N 1
ATOM 2396 C CA . SER A 1 309 ? 11.886 -3.979 0.049 1.00 96.81 309 SER A CA 1
ATOM 2397 C C . SER A 1 309 ? 13.347 -3.586 0.305 1.00 96.81 309 SER A C 1
ATOM 2399 O O . SER A 1 309 ? 13.781 -3.554 1.455 1.00 96.81 309 SER A O 1
ATOM 2401 N N . ARG A 1 310 ? 14.110 -3.233 -0.743 1.00 95.25 310 ARG A N 1
ATOM 2402 C CA . ARG A 1 310 ? 15.494 -2.741 -0.595 1.00 95.25 310 ARG A CA 1
ATOM 2403 C C . ARG A 1 310 ? 15.526 -1.403 0.136 1.00 95.25 310 ARG A C 1
ATOM 2405 O O . ARG A 1 310 ? 16.401 -1.189 0.974 1.00 95.25 310 ARG A O 1
ATOM 2412 N N . VAL A 1 311 ? 14.577 -0.529 -0.188 1.00 96.06 311 VAL A N 1
ATOM 2413 C CA . VAL A 1 311 ? 14.395 0.776 0.452 1.00 96.06 311 VAL A CA 1
ATOM 2414 C C . VAL A 1 311 ? 14.170 0.611 1.957 1.00 96.06 311 VAL A C 1
ATOM 2416 O O . VAL A 1 311 ? 14.933 1.166 2.745 1.00 96.06 311 VAL A O 1
ATOM 2419 N N . ALA A 1 312 ? 13.192 -0.204 2.356 1.00 97.38 312 ALA A N 1
ATOM 2420 C CA . ALA A 1 312 ? 12.871 -0.463 3.757 1.00 97.38 312 ALA A CA 1
ATOM 2421 C C . ALA A 1 312 ? 14.032 -1.147 4.497 1.00 97.38 312 ALA A C 1
ATOM 2423 O O . ALA A 1 312 ? 14.374 -0.747 5.605 1.00 97.38 312 ALA A O 1
ATOM 2424 N N . LEU A 1 313 ? 14.709 -2.115 3.866 1.00 96.88 313 LEU A N 1
ATOM 2425 C CA . LEU A 1 313 ? 15.879 -2.769 4.460 1.00 96.88 313 LEU A CA 1
ATOM 2426 C C . LEU A 1 313 ? 17.007 -1.765 4.745 1.00 96.88 313 LEU A C 1
ATOM 2428 O O . LEU A 1 313 ? 17.623 -1.804 5.808 1.00 96.88 313 LEU A O 1
ATOM 2432 N N . LYS A 1 314 ? 17.276 -0.850 3.805 1.00 96.06 314 LYS A N 1
ATOM 2433 C CA . LYS A 1 314 ? 18.285 0.201 3.980 1.00 96.06 314 LYS A CA 1
ATOM 2434 C C . LYS A 1 314 ? 17.861 1.218 5.040 1.00 96.06 314 LYS A C 1
ATOM 2436 O O . LYS A 1 314 ? 18.697 1.609 5.849 1.00 96.06 314 LYS A O 1
ATOM 2441 N N . ALA A 1 315 ? 16.588 1.612 5.050 1.00 96.81 315 ALA A N 1
ATOM 2442 C CA . ALA A 1 315 ? 16.024 2.508 6.053 1.00 96.81 315 ALA A CA 1
ATOM 2443 C C . ALA A 1 315 ? 16.188 1.952 7.473 1.00 96.81 315 ALA A C 1
ATOM 2445 O O . ALA A 1 315 ? 16.693 2.663 8.338 1.00 96.81 315 ALA A O 1
ATOM 2446 N N . GLU A 1 316 ? 15.827 0.686 7.687 1.00 97.31 316 GLU A N 1
ATOM 2447 C CA . GLU A 1 316 ? 15.897 0.029 8.997 1.00 97.31 316 GLU A CA 1
ATOM 2448 C C . GLU A 1 316 ? 17.325 -0.302 9.429 1.00 97.31 316 GLU A C 1
ATOM 2450 O O . GLU A 1 316 ? 17.621 -0.299 10.619 1.00 97.31 316 GLU A O 1
ATOM 2455 N N . ALA A 1 317 ? 18.237 -0.536 8.482 1.00 96.38 317 ALA A N 1
ATOM 2456 C CA . ALA A 1 317 ? 19.655 -0.676 8.799 1.00 96.38 317 ALA A CA 1
ATOM 2457 C C . ALA A 1 317 ? 20.277 0.637 9.316 1.00 96.38 317 ALA A C 1
ATOM 2459 O O . ALA A 1 317 ? 21.241 0.595 10.077 1.00 96.38 317 ALA A O 1
ATOM 2460 N N . GLU A 1 318 ? 19.760 1.795 8.892 1.00 94.50 318 GLU A N 1
ATOM 2461 C CA . GLU A 1 318 ? 20.263 3.116 9.298 1.00 94.50 318 GLU A CA 1
ATOM 2462 C C . GLU A 1 318 ? 19.538 3.681 10.522 1.00 94.50 318 GLU A C 1
ATOM 2464 O O . GLU A 1 318 ? 20.163 4.281 11.394 1.00 94.50 318 GLU A O 1
ATOM 2469 N N . CYS A 1 319 ? 18.221 3.509 10.582 1.00 94.25 319 CYS A N 1
ATOM 2470 C CA . CYS A 1 319 ? 17.372 4.016 11.649 1.00 94.25 319 CYS A CA 1
ATOM 2471 C C . CYS A 1 319 ? 16.293 2.969 11.961 1.00 94.25 319 CYS A C 1
ATOM 2473 O O . CYS A 1 319 ? 15.206 3.035 11.387 1.00 94.25 319 CYS A O 1
ATOM 2475 N N . PRO A 1 320 ? 16.591 1.993 12.840 1.00 96.25 320 PRO A N 1
ATOM 2476 C CA . PRO A 1 320 ? 15.626 0.974 13.228 1.00 96.25 320 PRO A CA 1
ATOM 2477 C C . PRO A 1 320 ? 14.380 1.612 13.843 1.00 96.25 320 PRO A C 1
ATOM 2479 O O . PRO A 1 320 ? 14.467 2.372 14.810 1.00 96.25 320 PRO A O 1
ATOM 2482 N N . SER A 1 321 ? 13.218 1.298 13.287 1.00 95.56 321 SER A N 1
ATOM 2483 C CA . SER A 1 321 ? 11.933 1.869 13.698 1.00 95.56 321 SER A CA 1
ATOM 2484 C C . SER A 1 321 ? 10.820 0.823 13.819 1.00 95.56 321 SER A C 1
ATOM 2486 O O . SER A 1 321 ? 9.842 1.035 14.554 1.00 95.56 321 SER A O 1
ATOM 2488 N N . LEU A 1 322 ? 10.994 -0.321 13.153 1.00 97.88 322 LEU A N 1
ATOM 2489 C CA . LEU A 1 322 ? 10.022 -1.399 13.056 1.00 97.88 322 LEU A CA 1
ATOM 2490 C C . LEU A 1 322 ? 10.295 -2.518 14.064 1.00 97.88 322 LEU A C 1
ATOM 2492 O O . LEU A 1 322 ? 11.429 -2.834 14.415 1.00 97.88 322 LEU A O 1
ATOM 2496 N N . SER A 1 323 ? 9.219 -3.183 14.468 1.00 98.06 323 SER A N 1
ATOM 2497 C CA . SER A 1 323 ? 9.248 -4.443 15.213 1.00 98.06 323 SER A CA 1
ATOM 2498 C C . SER A 1 323 ? 9.356 -5.657 14.283 1.00 98.06 323 SER A C 1
ATOM 2500 O O . SER A 1 323 ? 9.852 -6.703 14.691 1.00 98.06 323 SER A O 1
ATOM 2502 N N . LEU A 1 324 ? 8.877 -5.528 13.041 1.00 98.38 324 LEU A N 1
ATOM 2503 C CA . LEU A 1 324 ? 8.903 -6.567 12.014 1.00 98.38 324 LEU A CA 1
ATOM 2504 C C . LEU A 1 324 ? 8.928 -5.919 10.625 1.00 98.38 324 LEU A C 1
ATOM 2506 O O . LEU A 1 324 ? 8.189 -4.968 10.378 1.00 98.38 324 LEU A O 1
ATOM 2510 N N . LEU A 1 325 ? 9.728 -6.469 9.710 1.00 98.31 325 LEU A N 1
ATOM 2511 C CA . LEU A 1 325 ? 9.722 -6.109 8.291 1.00 98.31 325 LEU A CA 1
ATOM 2512 C C . LEU A 1 325 ? 9.321 -7.328 7.451 1.00 98.31 325 LEU A C 1
ATOM 2514 O O . LEU A 1 325 ? 10.011 -8.346 7.448 1.00 98.31 325 LEU A O 1
ATOM 2518 N N . ILE A 1 326 ? 8.215 -7.206 6.723 1.00 98.25 326 ILE A N 1
ATOM 2519 C CA . ILE A 1 326 ? 7.716 -8.178 5.752 1.00 98.25 326 ILE A CA 1
ATOM 2520 C C . ILE A 1 326 ? 8.073 -7.669 4.355 1.00 98.25 326 ILE A C 1
ATOM 2522 O O . ILE A 1 326 ? 7.733 -6.546 3.983 1.00 98.25 326 ILE A O 1
ATOM 2526 N N . MET A 1 327 ? 8.751 -8.502 3.568 1.00 97.44 327 MET A N 1
ATOM 2527 C CA . MET A 1 327 ? 9.158 -8.162 2.205 1.00 97.44 327 MET A CA 1
ATOM 2528 C C . MET A 1 327 ? 8.396 -9.018 1.192 1.00 97.44 327 MET A C 1
ATOM 2530 O O . MET A 1 327 ? 8.491 -10.244 1.231 1.00 97.44 327 MET A O 1
ATOM 2534 N N . LEU A 1 328 ? 7.662 -8.381 0.280 1.00 94.75 328 LEU A N 1
ATOM 2535 C CA . LEU A 1 328 ? 6.861 -9.057 -0.745 1.00 94.75 328 LEU A CA 1
ATOM 2536 C C . LEU A 1 328 ? 7.568 -8.976 -2.103 1.00 94.75 328 LEU A C 1
ATOM 2538 O O . LEU A 1 328 ? 7.878 -7.883 -2.564 1.00 94.75 328 LEU A O 1
ATOM 2542 N N . MET A 1 329 ? 7.819 -10.121 -2.748 1.00 91.19 329 MET A N 1
ATOM 2543 C CA . MET A 1 329 ? 8.447 -10.190 -4.085 1.00 91.19 329 MET A CA 1
ATOM 2544 C C . MET A 1 329 ? 9.704 -9.306 -4.200 1.00 91.19 329 MET A C 1
ATOM 2546 O O . MET A 1 329 ? 9.823 -8.470 -5.092 1.00 91.19 329 MET A O 1
ATOM 2550 N N . SER A 1 330 ? 10.613 -9.426 -3.230 1.00 91.50 330 SER A N 1
ATOM 2551 C CA . SER A 1 330 ? 11.646 -8.417 -2.997 1.00 91.50 330 SER A CA 1
ATOM 2552 C C . SER A 1 330 ? 12.699 -8.338 -4.103 1.00 91.50 330 SER A C 1
ATOM 2554 O O . SER A 1 330 ? 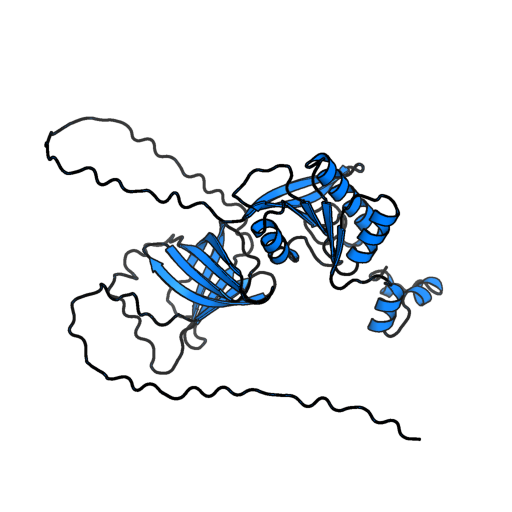13.278 -9.340 -4.528 1.00 91.50 330 SER A O 1
ATOM 2556 N N . ILE A 1 331 ? 13.029 -7.108 -4.504 1.00 91.31 331 ILE A N 1
ATOM 2557 C CA . ILE A 1 331 ? 14.149 -6.821 -5.407 1.00 91.31 331 ILE A CA 1
ATOM 2558 C C . ILE A 1 331 ? 15.274 -6.200 -4.584 1.00 91.31 331 ILE A C 1
ATOM 2560 O O . ILE A 1 331 ? 15.378 -4.985 -4.430 1.00 91.31 331 ILE A O 1
ATOM 2564 N N . VAL A 1 332 ? 16.130 -7.057 -4.022 1.00 87.06 332 VAL A N 1
ATOM 2565 C CA . VAL A 1 332 ? 17.251 -6.607 -3.181 1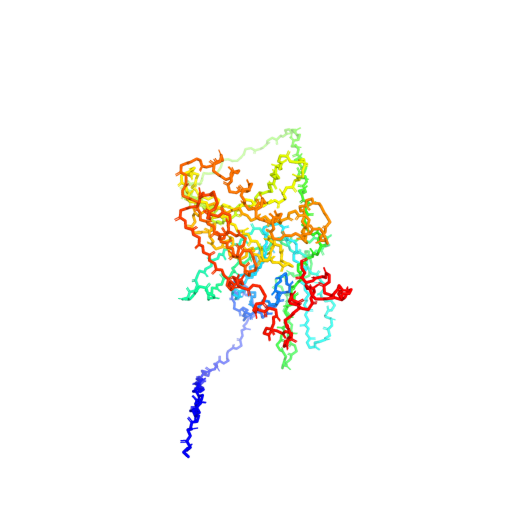.00 87.06 332 VAL A CA 1
ATOM 2566 C C . VAL A 1 332 ? 18.475 -6.256 -4.022 1.00 87.06 332 VAL A C 1
ATOM 2568 O O . VAL A 1 332 ? 19.105 -5.239 -3.763 1.00 87.06 332 VAL A O 1
ATOM 2571 N N . ASN A 1 333 ? 18.826 -7.047 -5.040 1.00 88.94 333 ASN A N 1
ATOM 2572 C CA . ASN A 1 333 ? 19.950 -6.748 -5.934 1.00 88.94 333 ASN A CA 1
ATOM 2573 C C . ASN A 1 333 ? 19.424 -6.212 -7.272 1.00 88.94 333 ASN A C 1
ATOM 2575 O O . ASN A 1 333 ? 19.138 -6.990 -8.183 1.00 88.94 333 ASN A O 1
ATOM 2579 N N . VAL A 1 334 ? 19.279 -4.887 -7.364 1.00 87.50 334 VAL A N 1
ATOM 2580 C CA . VAL A 1 334 ? 18.693 -4.206 -8.532 1.00 87.50 334 VAL A CA 1
ATOM 2581 C C . VAL A 1 334 ? 19.510 -4.468 -9.791 1.00 87.50 334 VAL A C 1
ATOM 2583 O O . VAL A 1 334 ? 18.945 -4.903 -10.785 1.00 87.50 334 VAL A O 1
ATOM 2586 N N . GLN A 1 335 ? 20.835 -4.314 -9.719 1.00 86.44 335 GLN A N 1
ATOM 2587 C CA . GLN A 1 335 ? 21.735 -4.553 -10.848 1.00 86.44 335 GLN A CA 1
ATOM 2588 C C . GLN A 1 335 ? 21.605 -5.974 -11.389 1.00 86.44 335 GLN A C 1
ATOM 2590 O O . GLN A 1 335 ? 21.384 -6.163 -12.580 1.00 86.44 335 GLN A O 1
ATOM 2595 N N . ARG A 1 336 ? 21.661 -6.987 -10.516 1.00 87.75 336 ARG A N 1
ATOM 2596 C CA . ARG A 1 336 ? 21.506 -8.384 -10.939 1.00 87.75 336 ARG A CA 1
ATOM 2597 C C . ARG A 1 336 ? 20.113 -8.664 -11.497 1.00 87.75 336 ARG A C 1
ATOM 2599 O O . ARG A 1 336 ? 19.988 -9.433 -12.447 1.00 87.75 336 ARG A O 1
ATOM 2606 N N . SER A 1 337 ? 19.077 -8.070 -10.907 1.00 87.56 337 SER A N 1
ATOM 2607 C CA . SER A 1 337 ? 17.695 -8.260 -11.364 1.00 87.56 337 SER A CA 1
ATOM 2608 C C . SER A 1 337 ? 17.504 -7.653 -12.752 1.00 87.56 337 SER A C 1
ATOM 2610 O O . SER A 1 337 ? 17.056 -8.351 -13.657 1.00 87.56 337 SER A O 1
ATOM 2612 N N . ALA A 1 338 ? 17.954 -6.413 -12.953 1.00 85.56 338 ALA A N 1
ATOM 2613 C CA . ALA A 1 338 ? 17.956 -5.751 -14.252 1.00 85.56 338 ALA A CA 1
ATOM 2614 C C . ALA A 1 338 ? 18.790 -6.533 -15.275 1.00 85.56 338 ALA A C 1
ATOM 2616 O O . ALA A 1 338 ? 18.295 -6.821 -16.358 1.00 85.56 338 ALA A O 1
ATOM 2617 N N . ALA A 1 339 ? 19.996 -6.980 -14.913 1.00 85.94 339 ALA A N 1
ATOM 2618 C CA . ALA A 1 339 ? 20.841 -7.768 -15.806 1.00 85.94 339 ALA A CA 1
ATOM 2619 C C . ALA A 1 339 ? 20.199 -9.095 -16.222 1.00 85.94 339 ALA A C 1
ATOM 2621 O O . ALA A 1 339 ? 20.335 -9.527 -17.361 1.00 85.94 339 ALA A O 1
ATOM 2622 N N . THR A 1 340 ? 19.448 -9.727 -15.320 1.00 86.31 340 THR A N 1
ATOM 2623 C CA . THR A 1 340 ? 18.717 -10.961 -15.633 1.00 86.31 340 THR A CA 1
ATOM 2624 C C . THR A 1 340 ? 17.549 -10.695 -16.586 1.00 86.31 340 THR A C 1
ATOM 2626 O O . THR A 1 340 ? 17.306 -11.487 -17.492 1.00 86.31 340 THR A O 1
ATOM 2629 N N . VAL A 1 341 ? 16.830 -9.583 -16.412 1.00 83.44 341 VAL A N 1
ATOM 2630 C CA . VAL A 1 341 ? 15.684 -9.223 -17.263 1.00 83.44 341 VAL A CA 1
ATOM 2631 C C . VAL A 1 341 ? 16.138 -8.754 -18.646 1.00 83.44 341 VAL A C 1
ATOM 2633 O O . VAL A 1 341 ? 15.584 -9.187 -19.652 1.00 83.44 341 VAL A O 1
ATOM 2636 N N . HIS A 1 342 ? 17.164 -7.907 -18.704 1.00 81.81 342 HIS A N 1
ATOM 2637 C CA . HIS A 1 342 ? 17.646 -7.291 -19.942 1.00 81.81 342 HIS A CA 1
ATOM 2638 C C . HIS A 1 342 ? 18.730 -8.101 -20.655 1.00 81.81 342 HIS A C 1
ATOM 2640 O O . HIS A 1 342 ? 19.086 -7.760 -21.776 1.00 81.81 342 HIS A O 1
ATOM 2646 N N . GLN A 1 343 ? 19.237 -9.172 -20.030 1.00 85.94 343 GLN A N 1
ATOM 2647 C CA . GLN A 1 343 ? 20.368 -9.972 -20.525 1.00 85.94 343 GLN A CA 1
ATOM 2648 C C . GLN A 1 343 ? 21.658 -9.148 -20.730 1.00 85.94 343 GLN A C 1
ATOM 2650 O O . GLN A 1 343 ? 22.579 -9.586 -21.416 1.00 85.94 343 GLN A O 1
ATOM 2655 N N . GLU A 1 344 ? 21.742 -7.973 -20.101 1.00 85.25 344 GLU A N 1
ATOM 2656 C CA . GLU A 1 344 ? 22.873 -7.049 -20.147 1.00 85.25 344 GLU A CA 1
ATOM 2657 C C . GLU A 1 344 ? 22.982 -6.291 -18.818 1.00 85.25 344 GLU A C 1
ATOM 2659 O O . GLU A 1 344 ? 21.975 -5.884 -18.237 1.00 85.25 344 GLU A O 1
ATOM 2664 N N . ASP A 1 345 ? 24.205 -6.066 -18.335 1.00 82.25 345 ASP A N 1
ATOM 2665 C CA . ASP A 1 345 ? 24.441 -5.250 -17.145 1.00 82.25 345 ASP A CA 1
ATOM 2666 C C . ASP A 1 345 ? 24.339 -3.751 -17.466 1.00 82.25 345 ASP A C 1
ATOM 2668 O O . ASP A 1 345 ? 25.332 -3.070 -17.728 1.00 82.25 345 ASP A O 1
ATOM 2672 N N . LEU A 1 346 ? 23.109 -3.237 -17.407 1.00 80.31 346 LEU A N 1
ATOM 2673 C CA . LEU A 1 346 ? 22.793 -1.831 -17.676 1.00 80.31 346 LEU A CA 1
ATOM 2674 C C . LEU A 1 346 ? 23.542 -0.851 -16.756 1.00 80.31 346 LEU A C 1
ATOM 2676 O O . LEU A 1 346 ? 23.825 0.279 -17.156 1.00 80.31 346 LEU A O 1
ATOM 2680 N N . PHE A 1 347 ? 23.876 -1.269 -15.531 1.00 78.19 347 PHE A N 1
ATOM 2681 C CA . PHE A 1 347 ? 24.582 -0.426 -14.563 1.00 78.19 347 PHE A CA 1
ATOM 2682 C C . PHE A 1 347 ? 26.072 -0.345 -14.901 1.00 78.19 347 PHE A C 1
ATOM 2684 O O . PHE A 1 347 ? 26.649 0.743 -14.884 1.00 78.19 347 PHE A O 1
ATOM 2691 N N . ALA A 1 348 ? 26.693 -1.478 -15.245 1.00 79.62 348 ALA A N 1
ATOM 2692 C CA . ALA A 1 348 ? 28.076 -1.501 -15.713 1.00 79.62 348 ALA A CA 1
ATOM 2693 C C . ALA A 1 348 ? 28.232 -0.756 -17.047 1.00 79.62 348 ALA A C 1
ATOM 2695 O O . ALA A 1 348 ? 29.197 -0.012 -17.216 1.00 79.62 348 ALA A O 1
ATOM 2696 N N . ALA A 1 349 ? 27.273 -0.905 -17.966 1.00 72.12 349 ALA A N 1
ATOM 2697 C CA . ALA A 1 349 ? 27.254 -0.174 -19.229 1.00 72.12 349 ALA A CA 1
ATOM 2698 C C . ALA A 1 349 ? 27.200 1.346 -19.000 1.00 72.12 349 ALA A C 1
ATOM 2700 O O . ALA A 1 349 ? 28.029 2.066 -19.549 1.00 72.12 349 ALA A O 1
ATOM 2701 N N . TYR A 1 350 ? 26.317 1.825 -18.112 1.00 68.62 350 TYR A N 1
ATOM 2702 C CA . TYR A 1 350 ? 26.222 3.250 -17.767 1.00 68.62 350 TYR A CA 1
ATOM 2703 C C . TYR A 1 350 ? 27.505 3.810 -17.131 1.00 68.62 350 TYR A C 1
ATOM 2705 O O . TYR A 1 350 ? 27.883 4.951 -17.391 1.00 68.62 350 TYR A O 1
ATOM 2713 N N . GLY A 1 351 ? 28.193 3.013 -16.306 1.00 67.88 351 GLY A N 1
ATOM 2714 C CA . GLY A 1 351 ? 29.470 3.408 -15.705 1.00 67.88 351 GLY A CA 1
ATOM 2715 C C . GLY A 1 351 ? 30.615 3.554 -16.714 1.00 67.88 351 GLY A C 1
ATOM 2716 O O . GLY A 1 351 ? 31.567 4.282 -16.437 1.00 67.88 351 GLY A O 1
ATOM 2717 N N . ASN A 1 352 ? 30.516 2.888 -17.869 1.00 67.50 352 ASN A N 1
ATOM 2718 C CA . ASN A 1 352 ? 31.541 2.889 -18.912 1.00 67.50 352 ASN A CA 1
ATOM 2719 C C . ASN A 1 352 ? 31.233 3.881 -20.050 1.00 67.50 352 ASN A C 1
ATOM 2721 O O . ASN A 1 352 ? 32.163 4.497 -20.564 1.00 67.50 352 ASN A O 1
ATOM 2725 N N . GLU A 1 353 ? 29.959 4.089 -20.408 1.00 57.72 353 GLU A N 1
ATOM 2726 C CA . GLU A 1 353 ? 29.504 5.115 -21.358 1.00 57.72 353 GLU A CA 1
ATOM 2727 C C . GLU A 1 353 ? 28.104 5.634 -20.959 1.00 57.72 353 GLU A C 1
ATOM 2729 O O . GLU A 1 353 ? 27.207 4.833 -20.682 1.00 57.72 353 GLU A O 1
ATOM 2734 N N . PRO A 1 354 ? 27.850 6.959 -20.951 1.00 54.16 354 PRO A N 1
ATOM 2735 C CA . PRO A 1 354 ? 26.527 7.499 -20.651 1.00 54.16 354 PRO A CA 1
ATOM 2736 C C . PRO A 1 354 ? 25.553 7.173 -21.793 1.00 54.16 354 PRO A C 1
ATOM 2738 O O . PRO A 1 354 ? 25.435 7.913 -22.768 1.00 54.16 354 PRO A O 1
ATOM 2741 N N . CYS A 1 355 ? 24.853 6.044 -21.683 1.00 51.22 355 CYS A N 1
ATOM 2742 C CA . CYS A 1 355 ? 23.817 5.648 -22.628 1.00 51.22 355 CYS A CA 1
ATOM 2743 C C . CYS A 1 355 ? 22.517 6.431 -22.342 1.00 51.22 355 CYS A C 1
ATOM 2745 O O . CYS A 1 355 ? 21.942 6.281 -21.263 1.00 51.22 355 CYS A O 1
ATOM 2747 N N . PRO A 1 356 ? 21.987 7.232 -23.287 1.00 53.16 356 PRO A N 1
ATOM 2748 C CA . PRO A 1 356 ? 20.759 8.006 -23.071 1.00 53.16 356 PRO A CA 1
ATOM 2749 C C . PRO A 1 356 ? 19.521 7.138 -22.795 1.00 53.16 356 PRO A C 1
ATOM 2751 O O . PRO A 1 356 ? 18.552 7.610 -22.207 1.00 53.16 356 PRO A O 1
ATOM 2754 N N . ALA A 1 357 ? 19.541 5.868 -23.215 1.00 47.75 357 ALA A N 1
ATOM 2755 C CA . ALA A 1 357 ? 18.419 4.943 -23.068 1.00 47.75 357 ALA A CA 1
ATOM 2756 C C . ALA A 1 357 ? 18.324 4.290 -21.674 1.00 47.75 357 ALA A C 1
ATOM 2758 O O . ALA A 1 357 ? 17.261 3.778 -21.326 1.00 47.75 357 ALA A O 1
ATOM 2759 N N . SER A 1 358 ? 19.391 4.318 -20.862 1.00 44.53 358 SER A N 1
ATOM 2760 C CA . SER A 1 358 ? 19.397 3.737 -19.508 1.00 44.53 358 SER A CA 1
ATOM 2761 C C . SER A 1 358 ? 19.031 4.731 -18.400 1.00 44.53 358 SER A C 1
ATOM 2763 O O . SER A 1 358 ? 18.849 4.319 -17.258 1.00 44.53 358 SER A O 1
ATOM 2765 N N . ALA A 1 359 ? 18.832 6.014 -18.727 1.00 46.69 359 ALA A N 1
ATOM 2766 C CA . ALA A 1 359 ? 18.478 7.059 -17.760 1.00 46.69 359 ALA A CA 1
ATOM 2767 C C . ALA A 1 359 ? 17.145 6.808 -17.027 1.00 46.69 359 ALA A C 1
ATOM 2769 O O . ALA A 1 359 ? 16.944 7.330 -15.939 1.00 46.69 359 ALA A O 1
ATOM 2770 N N . ASN A 1 360 ? 16.253 5.989 -17.594 1.00 42.09 360 ASN A N 1
ATOM 2771 C CA . ASN A 1 360 ? 14.972 5.636 -16.971 1.00 42.09 360 ASN A CA 1
ATOM 2772 C C . ASN A 1 360 ? 15.048 4.387 -16.068 1.00 42.09 360 ASN A C 1
ATOM 2774 O O . ASN A 1 360 ? 14.045 4.021 -15.461 1.00 42.09 360 ASN A O 1
ATOM 2778 N N . PHE A 1 361 ? 16.201 3.707 -16.012 1.00 43.59 361 PHE A N 1
ATOM 2779 C CA . PHE A 1 361 ? 16.419 2.510 -15.187 1.00 43.59 361 PHE A CA 1
ATOM 2780 C C . PHE A 1 361 ? 17.153 2.796 -13.867 1.00 43.59 361 PHE A C 1
ATOM 2782 O O . PHE A 1 361 ? 17.227 1.895 -13.026 1.00 43.59 361 PHE A O 1
ATOM 2789 N N . LEU A 1 362 ? 17.709 4.003 -13.696 1.00 42.94 362 LEU A N 1
ATOM 2790 C CA . LEU A 1 362 ? 18.595 4.382 -12.588 1.00 42.94 362 LEU A CA 1
ATOM 2791 C C . LEU A 1 362 ? 17.956 5.381 -11.626 1.00 42.94 362 LEU A C 1
ATOM 2793 O O . LEU A 1 362 ? 17.489 6.432 -12.110 1.00 42.94 362 LEU A O 1
#

Sequence (362 aa):
MSTLTPELAGITSTIQCAGLKQITQEPVPGDLSRARDLAPLSFSLHCLGGTWDGYLVGWQENNMRLRLTGFPPIELSQIIELKYCISGQDHPLKKFQGMIKDIQVEPGRTAWEGTTDILLVCLTENDATDFFSSHTRVLLPQGESPMVHGQVLKGSFNSFGKIHNHEPSDLLSGVSFFEKQEEMKDGSLILQKTGVSTSRLTIEKGNGQQISAYHDQPIEGNSTDRPVVVIAPGYGETKRDYLTLAYYFASNGYHVVRYDHTNHVGESDGLHYHVSLSSMKDDFQTVARYVRGTWPHSAIIGVAASLASRVALKAEAECPSLSLLIMLMSIVNVQRSAATVHQEDLFAAYGNEPCPASANFL

Radius of gyration: 27.54 Å; chains: 1; bounding box: 90×62×52 Å

Secondary structure (DSSP, 8-state):
---PPPP---------PPP-PPPP-PPPS---TTTT-PPPEEEEEEETTEEEEEEEEEEETTEEEEEEES--S--TTPEEEEEEEETTEE-SS--EEEEEEEEEEEE-SSTT-EEEEEEEEE---S--TTTT-TT------TT---EEEEEEPTT---------------------------------------SEEEEEEEEE-TTS-EEEEEEEEESS---TTS-EEEEE--TT--TTTTHHHHHHHHHTT-EEEEEPPTTSSSSSSS-GGG--HHHHHHHHHHHHHHHHHHSTTS-EEEEEETHHHHHHHHHHHHS---SEEEEES----HHHHHHHHHSS-HHHHHHHS--TTSTTT-

Foldseek 3Di:
DDDDDDDDDDDDDDDDDDDDDDDDDDDDDDDLPPPQDDDFAWEWEADPPGIWIWTFNDDDDQKTKIKTWFFPLDDAQWKKWKFKDWPPDRDPPDTWIWGFHAWDWADDPDPGTTMIITITGTDDPDDPVPVPDVPPPPPDDPPTRIYMYIYGDDPSPDDPPPPPDDDDDDDDDDDDDDDDDDDDPPPPPPPPRWFKDKDWDWFADPVRWIKTKIKIATPDDPDLQAAEEEEQEAAVDALSVCSRVCRVQRSVGYIYIGIGFALPPDDTHHPNLPDDLVSSLSVSLSVLVVSCVSRVNYAYEYEAEEDRLLSVVVSCVVPNRHPYYHYYPYDNPLQVVCCVVVVHRLVVVCVVPPDPVCSSSD